Protein AF-0000000072576856 (afdb_homodimer)

Sequence (276 aa):
MAYRNPLPVAVALQPVYDTQGTALVVITRTVTPARGGVALPGGYVDDREDWRQAVVRELKEETGIDAASRDVRLADAMSSPDGHLLLFGLLPERPAEGLPLSAATDETGGWHLLRRSEELAFPLHTRAVRAFFEGRYIMAYRNPLPVAVALQPVYDTQGTALVVITRTVTPARGGVALPGGYVDDREDWRQAVVRELKEETGIDAASRDVRLADAMSSPDGHLLLFGLLPERPAEGLPLSAATDETGGWHLLRRSEELAFPLHTRAVRAFFEGRYI

Radius of gyration: 20.04 Å; Cα contacts (8 Å, |Δi|>4): 646; chains: 2; bounding box: 29×61×52 Å

InterPro domains:
  IPR000086 NUDIX hydrolase domain [PF00293] (8-119)
  IPR000086 NUDIX hydrolase domain [PS51462] (7-137)
  IPR015797 NUDIX hydrolase-like domain superfamily [SSF55811] (3-137)
  IPR020084 NUDIX hydrolase, conserved site [PS00893] (43-64)

Secondary structure (DSSP, 8-state):
-----PEEEEEEE-EEEETTEEEEEEEEE-SSSSTT-EE-SEEEPPTT--HHHHHHHHHHHHH-----GGG-EEEEEEEETTTEEEEEEEPPPEESTTPPPP---SSEEEEEEE-S----SSHHHHHHHHHHHTTTT-/-----PEEEEEEE-EEEETTEEEEEEEEE-SSSSTT-EE-SEEEPPTT--HHHHHHHHHHHHH-----GGG-EEEEEEEETTTEEEEEEEPPPEESTTPPPP---SSEEEEEEE-S----SSHHHHHHHHHHHTTTT-

pLDDT: mean 96.18, std 8.2, range [34.44, 98.94]

Structure (mmCIF, N/CA/C/O backbone):
data_AF-0000000072576856-model_v1
#
loop_
_entity.id
_entity.type
_entity.pdbx_description
1 polymer 'MutT-like protein'
#
loop_
_atom_site.group_PDB
_atom_site.id
_atom_site.type_symbol
_atom_site.label_atom_id
_atom_site.label_alt_id
_atom_site.label_comp_id
_atom_site.label_asym_id
_atom_site.label_entity_id
_atom_site.label_seq_id
_atom_site.pdbx_PDB_ins_code
_atom_site.Cartn_x
_atom_site.Cartn_y
_atom_site.Cartn_z
_atom_site.occupancy
_atom_site.B_iso_or_equiv
_atom_site.auth_seq_id
_atom_site.auth_comp_id
_atom_site.auth_asym_id
_atom_site.auth_atom_id
_atom_site.pdbx_PDB_model_num
ATOM 1 N N . MET A 1 1 ? -9.094 -2.705 25.047 1 34.56 1 MET A N 1
ATOM 2 C CA . MET A 1 1 ? -9.375 -3.529 23.875 1 34.56 1 MET A CA 1
ATOM 3 C C . MET A 1 1 ? -8.188 -3.529 22.922 1 34.56 1 MET A C 1
ATOM 5 O O . MET A 1 1 ? -7.621 -2.477 22.625 1 34.56 1 MET A O 1
ATOM 9 N N . ALA A 1 2 ? -7.668 -4.59 22.891 1 40.62 2 ALA A N 1
ATOM 10 C CA . ALA A 1 2 ? -6.434 -4.734 22.125 1 40.62 2 ALA A CA 1
ATOM 11 C C . ALA A 1 2 ? -6.582 -4.145 20.719 1 40.62 2 ALA A C 1
ATOM 13 O O . ALA A 1 2 ? -7.469 -4.543 19.969 1 40.62 2 ALA A O 1
ATOM 14 N N . TYR A 1 3 ? -6.242 -2.898 20.562 1 60.53 3 TYR A N 1
ATOM 15 C CA . TYR A 1 3 ? -6.242 -2.252 19.266 1 60.53 3 TYR A CA 1
ATOM 16 C C . TYR A 1 3 ? -5.68 -3.186 18.188 1 60.53 3 TYR A C 1
ATOM 18 O O . TYR A 1 3 ? -4.586 -3.73 18.359 1 60.53 3 TYR A O 1
ATOM 26 N N . ARG A 1 4 ? -6.617 -3.744 17.406 1 84.88 4 ARG A N 1
ATOM 27 C CA . ARG A 1 4 ? -6.199 -4.668 16.344 1 84.88 4 ARG A CA 1
ATOM 28 C C . ARG A 1 4 ? -6.027 -3.941 15.023 1 84.88 4 ARG A C 1
ATOM 30 O O . ARG A 1 4 ? -6.777 -3.012 14.711 1 84.88 4 ARG A O 1
ATOM 37 N N . ASN A 1 5 ? -4.996 -4.148 14.406 1 90.81 5 ASN A N 1
ATOM 38 C CA . ASN A 1 5 ? -4.684 -3.625 13.086 1 90.81 5 ASN A CA 1
ATOM 39 C C . ASN A 1 5 ? -4.777 -4.715 12.016 1 90.81 5 ASN A C 1
ATOM 41 O O . ASN A 1 5 ? -4.703 -5.902 12.328 1 90.81 5 ASN A O 1
ATOM 45 N N . PRO A 1 6 ? -5.086 -4.242 10.805 1 93.06 6 PRO A N 1
ATOM 46 C CA . PRO A 1 6 ? -5.094 -5.27 9.758 1 93.06 6 PRO A CA 1
ATOM 47 C C . PRO A 1 6 ? -3.738 -5.945 9.586 1 93.06 6 PRO A C 1
ATOM 49 O O . PRO A 1 6 ? -2.703 -5.359 9.914 1 93.06 6 PRO A O 1
ATOM 52 N N . LEU A 1 7 ? -3.781 -7.133 9.07 1 95.25 7 LEU A N 1
ATOM 53 C CA . LEU A 1 7 ? -2.564 -7.883 8.781 1 95.25 7 LEU A CA 1
ATOM 54 C C . LEU A 1 7 ? -2.08 -7.609 7.363 1 95.25 7 LEU A C 1
ATOM 56 O O . LEU A 1 7 ? -2.812 -7.84 6.398 1 95.25 7 LEU A O 1
ATOM 60 N N . PRO A 1 8 ? -0.881 -7.137 7.176 1 97.88 8 PRO A N 1
ATOM 61 C CA . PRO A 1 8 ? -0.366 -6.875 5.832 1 97.88 8 PRO A CA 1
ATOM 62 C C . PRO A 1 8 ? -0.03 -8.156 5.066 1 97.88 8 PRO A C 1
ATOM 64 O O . PRO A 1 8 ? 0.587 -9.062 5.625 1 97.88 8 PRO A O 1
ATOM 67 N N . VAL A 1 9 ? -0.466 -8.227 3.828 1 98.38 9 VAL A N 1
ATOM 68 C CA . VAL A 1 9 ? -0.199 -9.328 2.902 1 98.38 9 VAL A CA 1
ATOM 69 C C . VAL A 1 9 ? 0.468 -8.789 1.64 1 98.38 9 VAL A C 1
ATOM 71 O O . VAL A 1 9 ? 0.011 -7.797 1.063 1 98.38 9 VAL A O 1
ATOM 74 N N . ALA A 1 10 ? 1.58 -9.344 1.221 1 98.88 10 ALA A N 1
ATOM 75 C CA . ALA A 1 10 ? 2.236 -9.039 -0.048 1 98.88 10 ALA A CA 1
ATOM 76 C C . ALA A 1 10 ? 1.81 -10.023 -1.135 1 98.88 10 ALA A C 1
ATOM 78 O O . ALA A 1 10 ? 1.837 -11.242 -0.928 1 98.88 10 ALA A O 1
ATOM 79 N N . VAL A 1 11 ? 1.407 -9.508 -2.26 1 98.94 11 VAL A N 1
ATOM 80 C CA . VAL A 1 11 ? 0.917 -10.32 -3.371 1 98.94 11 VAL A CA 1
ATOM 81 C C . VAL A 1 11 ? 1.713 -10 -4.637 1 98.94 11 VAL A C 1
ATOM 83 O O . VAL A 1 11 ? 1.91 -8.828 -4.973 1 98.94 11 VAL A O 1
ATOM 86 N N . ALA A 1 12 ? 2.135 -10.961 -5.344 1 98.94 12 ALA A N 1
ATOM 87 C CA . ALA A 1 12 ? 2.994 -10.781 -6.512 1 98.94 12 ALA A CA 1
ATOM 88 C C . ALA A 1 12 ? 2.184 -10.852 -7.805 1 98.94 12 ALA A C 1
ATOM 90 O O . ALA A 1 12 ? 1.431 -11.805 -8.023 1 98.94 12 ALA A O 1
ATOM 91 N N . LEU A 1 13 ? 2.291 -9.867 -8.602 1 98.94 13 LEU A N 1
ATOM 92 C CA . LEU A 1 13 ? 1.938 -9.922 -10.016 1 98.94 13 LEU A CA 1
ATOM 93 C C . LEU A 1 13 ? 3.176 -10.141 -10.875 1 98.94 13 LEU A C 1
ATOM 95 O O . LEU A 1 13 ? 3.961 -9.219 -11.094 1 98.94 13 LEU A O 1
ATOM 99 N N . GLN A 1 14 ? 3.375 -11.344 -11.367 1 98.88 14 GLN A N 1
ATOM 100 C CA . GLN A 1 14 ? 4.5 -11.672 -12.242 1 98.88 14 GLN A CA 1
ATOM 101 C C . GLN A 1 14 ? 4.027 -11.914 -13.672 1 98.88 14 GLN A C 1
ATOM 103 O O . GLN A 1 14 ? 3.584 -13.008 -14.008 1 98.88 14 GLN A O 1
ATOM 108 N N . PRO A 1 15 ? 4.121 -10.914 -14.523 1 98.81 15 PRO A N 1
ATOM 109 C CA . PRO A 1 15 ? 3.799 -11.094 -15.938 1 98.81 15 PRO A CA 1
ATOM 110 C C . PRO A 1 15 ? 4.844 -11.922 -16.688 1 98.81 15 PRO A C 1
ATOM 112 O O . PRO A 1 15 ? 6.043 -11.805 -16.406 1 98.81 15 PRO A O 1
ATOM 115 N N . VAL A 1 16 ? 4.359 -12.695 -17.516 1 98.44 16 VAL A N 1
ATOM 116 C CA . VAL A 1 16 ? 5.191 -13.516 -18.391 1 98.44 16 VAL A CA 1
ATOM 117 C C . VAL A 1 16 ? 4.664 -13.453 -19.828 1 98.44 16 VAL A C 1
ATOM 119 O O . VAL A 1 16 ? 3.459 -13.297 -20.047 1 98.44 16 VAL A O 1
ATOM 122 N N . TYR A 1 17 ? 5.641 -13.492 -20.75 1 97.88 17 TYR A N 1
ATOM 123 C CA . TYR A 1 17 ? 5.18 -13.5 -22.125 1 97.88 17 TYR A CA 1
ATOM 124 C C . TYR A 1 17 ? 5.676 -14.734 -22.875 1 97.88 17 TYR A C 1
ATOM 126 O O . TYR A 1 17 ? 6.738 -15.273 -22.547 1 97.88 17 TYR A O 1
ATOM 134 N N . ASP A 1 18 ? 4.848 -15.227 -23.812 1 97.12 18 ASP A N 1
ATOM 135 C CA . ASP A 1 18 ? 5.191 -16.266 -24.766 1 97.12 18 ASP A CA 1
ATOM 136 C C . ASP A 1 18 ? 4.488 -16.031 -26.109 1 97.12 18 ASP A C 1
ATOM 138 O O . ASP A 1 18 ? 4.066 -14.914 -26.406 1 97.12 18 ASP A O 1
ATOM 142 N N . THR A 1 19 ? 4.441 -17.047 -26.938 1 96.75 19 THR A N 1
ATOM 143 C CA . THR A 1 19 ? 3.906 -16.891 -28.281 1 96.75 19 THR A CA 1
ATOM 144 C C . THR A 1 19 ? 2.408 -16.609 -28.25 1 96.75 19 THR A C 1
ATOM 146 O O . THR A 1 19 ? 1.831 -16.141 -29.234 1 96.75 19 THR A O 1
ATOM 149 N N . GLN A 1 20 ? 1.786 -16.891 -27.203 1 97.06 20 GLN A N 1
ATOM 150 C CA . GLN A 1 20 ? 0.352 -16.656 -27.062 1 97.06 20 GLN A CA 1
ATOM 151 C C . GLN A 1 20 ? 0.07 -15.273 -26.484 1 97.06 20 GLN A C 1
ATOM 153 O O . GLN A 1 20 ? -1.089 -14.867 -26.359 1 97.06 20 GLN A O 1
ATOM 158 N N . GLY A 1 21 ? 1.101 -14.562 -26.078 1 97.19 21 GLY A N 1
ATOM 159 C CA . GLY A 1 21 ? 0.94 -13.227 -25.516 1 97.19 21 GLY A CA 1
ATOM 160 C C . GLY A 1 21 ? 1.308 -13.148 -24.047 1 97.19 21 GLY A C 1
ATOM 161 O O . GLY A 1 21 ? 2.102 -13.953 -23.562 1 97.19 21 GLY A O 1
ATOM 162 N N . THR A 1 22 ? 0.844 -12.133 -23.406 1 97.38 22 THR A N 1
ATOM 163 C CA . THR A 1 22 ? 1.153 -11.891 -22 1 97.38 22 THR A CA 1
ATOM 164 C C . THR A 1 22 ? 0.236 -12.703 -21.094 1 97.38 22 THR A C 1
ATOM 166 O O . THR A 1 22 ? -0.958 -12.844 -21.375 1 97.38 22 THR A O 1
ATOM 169 N N . ALA A 1 23 ? 0.76 -13.234 -20.031 1 98.38 23 ALA A N 1
ATOM 170 C CA . ALA A 1 23 ? 0.045 -13.961 -18.984 1 98.38 23 ALA A CA 1
ATOM 171 C C . ALA A 1 23 ? 0.539 -13.562 -17.609 1 98.38 23 ALA A C 1
ATOM 173 O O . ALA A 1 23 ? 1.519 -12.82 -17.484 1 98.38 23 ALA A O 1
ATOM 174 N N . LEU A 1 24 ? -0.162 -14.016 -16.594 1 98.81 24 LEU A N 1
ATOM 175 C CA . LEU A 1 24 ? 0.221 -13.805 -15.195 1 98.81 24 LEU A CA 1
ATOM 176 C C . LEU A 1 24 ? 0.458 -15.141 -14.492 1 98.81 24 LEU A C 1
ATOM 178 O O . LEU A 1 24 ? -0.309 -16.094 -14.68 1 98.81 24 LEU A O 1
ATOM 182 N N . VAL A 1 25 ? 1.512 -15.203 -13.688 1 98.75 25 VAL A N 1
ATOM 183 C CA . VAL A 1 25 ? 1.763 -16.406 -12.906 1 98.75 25 VAL A CA 1
ATOM 184 C C . VAL A 1 25 ? 0.745 -16.516 -11.773 1 98.75 25 VAL A C 1
ATOM 186 O O . VAL A 1 25 ? 0.562 -15.562 -11.008 1 98.75 25 VAL A O 1
ATOM 189 N N . VAL A 1 26 ? 0.046 -17.625 -11.664 1 98.88 26 VAL A N 1
ATOM 190 C CA . VAL A 1 26 ? -0.873 -17.906 -10.562 1 98.88 26 VAL A CA 1
ATOM 191 C C . VAL A 1 26 ? -0.567 -19.281 -9.977 1 98.88 26 VAL A C 1
ATOM 193 O O . VAL A 1 26 ? 0.216 -20.047 -10.539 1 98.88 26 VAL A O 1
ATOM 196 N N . ILE A 1 27 ? -1.101 -19.5 -8.82 1 98.75 27 ILE A N 1
ATOM 197 C CA . ILE A 1 27 ? -0.91 -20.781 -8.148 1 98.75 27 ILE A CA 1
ATOM 198 C C . ILE A 1 27 ? -2.268 -21.422 -7.859 1 98.75 27 ILE A C 1
ATOM 200 O O . ILE A 1 27 ? -3.303 -20.75 -7.934 1 98.75 27 ILE A O 1
ATOM 204 N N . THR A 1 28 ? -2.264 -22.703 -7.609 1 98.44 28 THR A N 1
ATOM 205 C CA . THR A 1 28 ? -3.402 -23.406 -7.031 1 98.44 28 THR A CA 1
ATOM 206 C C . THR A 1 28 ? -3.16 -23.703 -5.555 1 98.44 28 THR A C 1
ATOM 208 O O . THR A 1 28 ? -2.199 -24.391 -5.203 1 98.44 28 THR A O 1
ATOM 211 N N . ARG A 1 29 ? -4.008 -23.188 -4.711 1 97.81 29 ARG A N 1
ATOM 212 C CA . ARG A 1 29 ? -3.844 -23.359 -3.273 1 97.81 29 ARG A CA 1
ATOM 213 C C . ARG A 1 29 ? -4.141 -24.797 -2.859 1 97.81 29 ARG A C 1
ATOM 215 O O . ARG A 1 29 ? -5.066 -25.422 -3.385 1 97.81 29 ARG A O 1
ATOM 222 N N . THR A 1 30 ? -3.395 -25.219 -1.801 1 97.19 30 THR A N 1
ATOM 223 C CA . THR A 1 30 ? -3.658 -26.547 -1.256 1 97.19 30 THR A CA 1
ATOM 224 C C . THR A 1 30 ? -4.031 -26.469 0.221 1 97.19 30 THR A C 1
ATOM 226 O O . THR A 1 30 ? -4.168 -27.484 0.895 1 97.19 30 THR A O 1
ATOM 229 N N . VAL A 1 31 ? -4.102 -25.25 0.741 1 94.38 31 VAL A N 1
ATOM 230 C CA . VAL A 1 31 ? -4.422 -25.031 2.146 1 94.38 31 VAL A CA 1
ATOM 231 C C . VAL A 1 31 ? -5.633 -24.109 2.258 1 94.38 31 VAL A C 1
ATOM 233 O O . VAL A 1 31 ? -5.996 -23.422 1.291 1 94.38 31 VAL A O 1
ATOM 236 N N . THR A 1 32 ? -6.18 -24.125 3.518 1 93.62 32 THR A N 1
ATOM 237 C CA . THR A 1 32 ? -7.27 -23.203 3.809 1 93.62 32 THR A CA 1
ATOM 238 C C . THR A 1 32 ? -6.727 -21.812 4.137 1 93.62 32 THR A C 1
ATOM 240 O O . THR A 1 32 ? -5.59 -21.688 4.598 1 93.62 32 THR A O 1
ATOM 243 N N . PRO A 1 33 ? -7.57 -20.875 3.846 1 92.81 33 PRO A N 1
ATOM 244 C CA . PRO A 1 33 ? -8.867 -20.891 3.162 1 92.81 33 PRO A CA 1
ATOM 245 C C . PRO A 1 33 ? -8.734 -21.062 1.651 1 92.81 33 PRO A C 1
ATOM 247 O O . PRO A 1 33 ? -7.633 -20.953 1.107 1 92.81 33 PRO A O 1
ATOM 250 N N . ALA A 1 34 ? -9.836 -21.375 0.846 1 94.69 34 ALA A N 1
ATOM 251 C CA . ALA A 1 34 ? -10.008 -21.469 -0.603 1 94.69 34 ALA A CA 1
ATOM 252 C C . ALA A 1 34 ? -9.125 -22.578 -1.185 1 94.69 34 ALA A C 1
ATOM 254 O O . ALA A 1 34 ? -8.492 -22.391 -2.227 1 94.69 34 ALA A O 1
ATOM 255 N N . ARG A 1 35 ? -9.031 -23.703 -0.391 1 96.19 35 ARG A N 1
ATOM 256 C CA . ARG A 1 35 ? -8.281 -24.859 -0.894 1 96.19 35 ARG A CA 1
ATOM 257 C C . ARG A 1 35 ? -8.758 -25.25 -2.287 1 96.19 35 ARG A C 1
ATOM 259 O O . ARG A 1 35 ? -9.969 -25.328 -2.539 1 96.19 35 ARG A O 1
ATOM 266 N N . GLY A 1 36 ? -7.805 -25.531 -3.174 1 97.19 36 GLY A N 1
ATOM 267 C CA . GLY A 1 36 ? -8.117 -25.906 -4.543 1 97.19 36 GLY A CA 1
ATOM 268 C C . GLY A 1 36 ? -8.305 -24.719 -5.465 1 97.19 36 GLY A C 1
ATOM 269 O O . GLY A 1 36 ? -8.352 -24.875 -6.688 1 97.19 36 GLY A O 1
ATOM 270 N N . GLY A 1 37 ? -8.414 -23.531 -4.891 1 98.06 37 GLY A N 1
ATOM 271 C CA . GLY A 1 37 ? -8.656 -22.328 -5.672 1 98.06 37 GLY A CA 1
ATOM 272 C C . GLY A 1 37 ? -7.395 -21.734 -6.277 1 98.06 37 GLY A C 1
ATOM 273 O O . GLY A 1 37 ? -6.293 -21.984 -5.789 1 98.06 37 GLY A O 1
ATOM 274 N N . VAL A 1 38 ? -7.598 -20.969 -7.336 1 98.75 38 VAL A N 1
ATOM 275 C CA . VAL A 1 38 ? -6.512 -20.266 -8 1 98.75 38 VAL A CA 1
ATOM 276 C C . VAL A 1 38 ? -6.297 -18.906 -7.328 1 98.75 38 VAL A C 1
ATOM 278 O O . VAL A 1 38 ? -7.258 -18.203 -7.016 1 98.75 38 VAL A O 1
ATOM 281 N N . ALA A 1 39 ? -5.039 -18.609 -7.086 1 98.75 39 ALA A N 1
ATOM 282 C CA . ALA A 1 39 ? -4.707 -17.328 -6.449 1 98.75 39 ALA A CA 1
ATOM 283 C C . ALA A 1 39 ? -3.393 -16.781 -6.992 1 98.75 39 ALA A C 1
ATOM 285 O O . ALA A 1 39 ? -2.643 -17.484 -7.664 1 98.75 39 ALA A O 1
ATOM 286 N N . LEU A 1 40 ? -3.197 -15.5 -6.805 1 98.88 40 LEU A N 1
ATOM 287 C CA . LEU A 1 40 ? -1.877 -14.914 -6.996 1 98.88 40 LEU A CA 1
ATOM 288 C C . LEU A 1 40 ? -0.923 -15.352 -5.887 1 98.88 40 LEU A C 1
ATOM 290 O O . LEU A 1 40 ? -1.338 -15.531 -4.742 1 98.88 40 LEU A O 1
ATOM 294 N N . PRO A 1 41 ? 0.36 -15.562 -6.234 1 98.75 41 PRO A N 1
ATOM 295 C CA . PRO A 1 41 ? 1.322 -15.844 -5.168 1 98.75 41 PRO A CA 1
ATOM 296 C C . PRO A 1 41 ? 1.383 -14.727 -4.121 1 98.75 41 PRO A C 1
ATOM 298 O O . PRO A 1 41 ? 1.368 -13.547 -4.473 1 98.75 41 PRO A O 1
ATOM 301 N N . GLY A 1 42 ? 1.401 -15.062 -2.914 1 98.38 42 GLY A N 1
ATOM 302 C CA . GLY A 1 42 ? 1.471 -14.055 -1.866 1 98.38 42 GLY A CA 1
ATOM 303 C C . GLY A 1 42 ? 1.447 -14.648 -0.469 1 98.38 42 GLY A C 1
ATOM 304 O O . GLY A 1 42 ? 1.36 -15.867 -0.308 1 98.38 42 GLY A O 1
ATOM 305 N N . GLY A 1 43 ? 1.604 -13.82 0.538 1 97.56 43 GLY A N 1
ATOM 306 C CA . GLY A 1 43 ? 1.607 -14.195 1.942 1 97.56 43 GLY A CA 1
ATOM 307 C C . GLY A 1 43 ? 1.844 -13.023 2.875 1 97.56 43 GLY A C 1
ATOM 308 O O . GLY A 1 43 ? 1.998 -11.883 2.424 1 97.56 43 GLY A O 1
ATOM 309 N N . TYR A 1 44 ? 1.878 -13.32 4.121 1 97.56 44 TYR A N 1
ATOM 310 C CA . TYR A 1 44 ? 2.021 -12.281 5.137 1 97.56 44 TYR A CA 1
ATOM 311 C C . TYR A 1 44 ? 3.395 -11.625 5.062 1 97.56 44 TYR A C 1
ATOM 313 O O . TYR A 1 44 ? 4.391 -12.289 4.777 1 97.56 44 TYR A O 1
ATOM 321 N N . VAL A 1 45 ? 3.402 -10.32 5.301 1 98.19 45 VAL A N 1
ATOM 322 C CA . VAL A 1 45 ? 4.66 -9.609 5.492 1 98.19 45 VAL A CA 1
ATOM 323 C C . VAL A 1 45 ? 5.18 -9.836 6.906 1 98.19 45 VAL A C 1
ATOM 325 O O . VAL A 1 45 ? 4.441 -9.68 7.879 1 98.19 45 VAL A O 1
ATOM 328 N N . ASP A 1 46 ? 6.43 -10.242 7.039 1 96.56 46 ASP A N 1
ATOM 329 C CA . ASP A 1 46 ? 7.016 -10.492 8.352 1 96.56 46 ASP A CA 1
ATOM 330 C C . ASP A 1 46 ? 7.387 -9.188 9.047 1 96.56 46 ASP A C 1
ATOM 332 O O . ASP A 1 46 ? 7.566 -8.156 8.391 1 96.56 46 ASP A O 1
ATOM 336 N N . ASP A 1 47 ? 7.492 -9.25 10.32 1 94.81 47 ASP A N 1
ATOM 337 C CA . ASP A 1 47 ? 7.891 -8.094 11.117 1 94.81 47 ASP A CA 1
ATOM 338 C C . ASP A 1 47 ? 9.203 -7.504 10.609 1 94.81 47 ASP A C 1
ATOM 340 O O . ASP A 1 47 ? 10.164 -8.234 10.367 1 94.81 47 ASP A O 1
ATOM 344 N N . ARG A 1 48 ? 9.273 -6.195 10.32 1 94.44 48 ARG A N 1
ATOM 345 C CA . ARG A 1 48 ? 10.438 -5.41 9.922 1 94.44 48 ARG A CA 1
ATOM 346 C C . ARG A 1 48 ? 10.93 -5.82 8.539 1 94.44 48 ARG A C 1
ATOM 348 O O . ARG A 1 48 ? 12.047 -5.488 8.148 1 94.44 48 ARG A O 1
ATOM 355 N N . GLU A 1 49 ? 10.078 -6.613 7.883 1 97.25 49 GLU A N 1
ATOM 356 C CA . GLU A 1 49 ? 10.367 -6.977 6.5 1 97.25 49 GLU A CA 1
ATOM 357 C C . GLU A 1 49 ? 9.891 -5.895 5.531 1 97.25 49 GLU A C 1
ATOM 359 O O . GLU A 1 49 ? 8.797 -5.352 5.684 1 97.25 49 GLU A O 1
ATOM 364 N N . ASP A 1 50 ? 10.758 -5.535 4.59 1 98.31 50 ASP A N 1
ATOM 365 C CA . ASP A 1 50 ? 10.289 -4.691 3.494 1 98.31 50 ASP A CA 1
ATOM 366 C C . ASP A 1 50 ? 9.234 -5.418 2.662 1 98.31 50 ASP A C 1
ATOM 368 O O . ASP A 1 50 ? 9.422 -6.574 2.283 1 98.31 50 ASP A O 1
ATOM 372 N N . TRP A 1 51 ? 8.117 -4.656 2.383 1 98.69 51 TRP A N 1
ATOM 373 C CA . TRP A 1 51 ? 7 -5.332 1.729 1 98.69 51 TRP A CA 1
ATOM 374 C C . TRP A 1 51 ? 7.414 -5.875 0.366 1 98.69 51 TRP A C 1
ATOM 37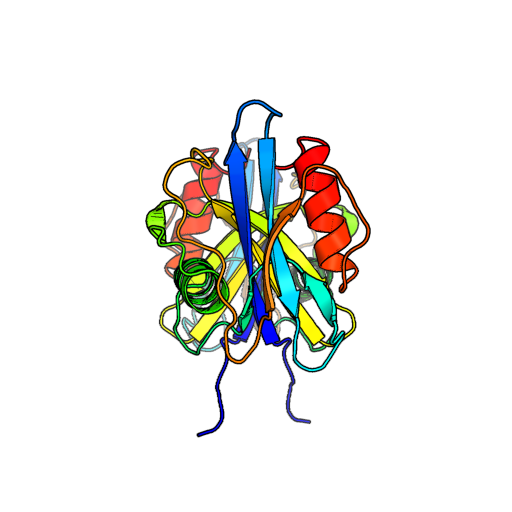6 O O . TRP A 1 51 ? 6.91 -6.91 -0.077 1 98.69 51 TRP A O 1
ATOM 386 N N . ARG A 1 52 ? 8.312 -5.254 -0.311 1 98.88 52 ARG A N 1
ATOM 387 C CA . ARG A 1 52 ? 8.789 -5.734 -1.604 1 98.88 52 ARG A CA 1
ATOM 388 C C . ARG A 1 52 ? 9.578 -7.027 -1.451 1 98.88 52 ARG A C 1
ATOM 390 O O . ARG A 1 52 ? 9.523 -7.902 -2.318 1 98.88 52 ARG A O 1
ATOM 397 N N . GLN A 1 53 ? 10.352 -7.121 -0.384 1 98.81 53 GLN A N 1
ATOM 398 C CA . GLN A 1 53 ? 11.055 -8.367 -0.082 1 98.81 53 GLN A CA 1
ATOM 399 C C . GLN A 1 53 ? 10.07 -9.508 0.166 1 98.81 53 GLN A C 1
ATOM 401 O O . GLN A 1 53 ? 10.312 -10.641 -0.235 1 98.81 53 GLN A O 1
ATOM 406 N N . ALA A 1 54 ? 8.992 -9.211 0.86 1 98.81 54 ALA A N 1
ATOM 407 C CA . ALA A 1 54 ? 7.949 -10.211 1.077 1 98.81 54 ALA A CA 1
ATOM 408 C C . ALA A 1 54 ? 7.371 -10.695 -0.249 1 98.81 54 ALA A C 1
ATOM 410 O O . ALA A 1 54 ? 7.117 -11.891 -0.423 1 98.81 54 ALA A O 1
ATOM 411 N N . VAL A 1 55 ? 7.168 -9.766 -1.215 1 98.94 55 VAL A N 1
ATOM 412 C CA . VAL A 1 55 ? 6.629 -10.117 -2.525 1 98.94 55 VAL A CA 1
ATOM 413 C C . VAL A 1 55 ? 7.52 -11.164 -3.189 1 98.94 55 VAL A C 1
ATOM 415 O O . VAL A 1 55 ? 7.035 -12.219 -3.611 1 98.94 55 VAL A O 1
ATOM 418 N N . VAL A 1 56 ? 8.805 -10.898 -3.191 1 98.94 56 VAL A N 1
ATOM 419 C CA . VAL A 1 56 ? 9.68 -11.789 -3.955 1 98.94 56 VAL A CA 1
ATOM 420 C C . VAL A 1 56 ? 9.922 -13.07 -3.17 1 98.94 56 VAL A C 1
ATOM 422 O O . VAL A 1 56 ? 10.07 -14.148 -3.756 1 98.94 56 VAL A O 1
ATOM 425 N N . ARG A 1 57 ? 9.977 -13.008 -1.842 1 98.75 57 ARG A N 1
ATOM 426 C CA . ARG A 1 57 ? 10.109 -14.203 -1.022 1 98.75 57 ARG A CA 1
ATOM 427 C C . ARG A 1 57 ? 8.938 -15.156 -1.241 1 98.75 57 ARG A C 1
ATOM 429 O O . ARG A 1 57 ? 9.141 -16.344 -1.51 1 98.75 57 ARG A O 1
ATOM 436 N N . GLU A 1 58 ? 7.727 -14.617 -1.134 1 98.56 58 GLU A N 1
ATOM 437 C CA . GLU A 1 58 ? 6.531 -15.438 -1.32 1 98.56 58 GLU A CA 1
ATOM 438 C C . GLU A 1 58 ? 6.465 -16 -2.734 1 98.56 58 GLU A C 1
ATOM 440 O O . GLU A 1 58 ? 6.047 -17.141 -2.932 1 98.56 58 GLU A O 1
ATOM 445 N N . LEU A 1 59 ? 6.797 -15.18 -3.748 1 98.69 59 LEU A N 1
ATOM 446 C CA . LEU A 1 59 ? 6.852 -15.656 -5.129 1 98.69 59 LEU A CA 1
ATOM 447 C C . LEU A 1 59 ? 7.781 -16.859 -5.254 1 98.69 59 LEU A C 1
ATOM 449 O O . LEU A 1 59 ? 7.398 -17.891 -5.82 1 98.69 59 LEU A O 1
ATOM 453 N N . LYS A 1 60 ? 8.938 -16.734 -4.695 1 98.5 60 LYS A N 1
ATOM 454 C CA . LYS A 1 60 ? 9.914 -17.812 -4.754 1 98.5 60 LYS A CA 1
ATOM 455 C C . LYS A 1 60 ? 9.422 -19.047 -4.012 1 98.5 60 LYS A C 1
ATOM 457 O O . LYS A 1 60 ? 9.5 -20.172 -4.527 1 98.5 60 LYS A O 1
ATOM 462 N N . GLU A 1 61 ? 8.969 -18.844 -2.832 1 98.12 61 GLU A N 1
ATOM 463 C CA . GLU A 1 61 ? 8.523 -19.953 -1.998 1 98.12 61 GLU A CA 1
ATOM 464 C C . GLU A 1 61 ? 7.414 -20.75 -2.689 1 98.12 61 GLU A C 1
ATOM 466 O O . GLU A 1 61 ? 7.398 -21.984 -2.627 1 98.12 61 GLU A O 1
ATOM 471 N N . GLU A 1 62 ? 6.504 -20.078 -3.379 1 98.19 62 GLU A N 1
ATOM 472 C CA . GLU A 1 62 ? 5.301 -20.734 -3.891 1 98.19 62 GLU A CA 1
ATOM 473 C C . GLU A 1 62 ? 5.488 -21.188 -5.336 1 98.19 62 GLU A C 1
ATOM 475 O O . GLU A 1 62 ? 4.742 -22.031 -5.832 1 98.19 62 GLU A O 1
ATOM 480 N N . THR A 1 63 ? 6.461 -20.625 -6.121 1 98.06 63 THR A N 1
ATOM 481 C CA . THR A 1 63 ? 6.539 -20.891 -7.551 1 98.06 63 THR A CA 1
ATOM 482 C C . THR A 1 63 ? 7.961 -21.266 -7.953 1 98.06 63 THR A C 1
ATOM 484 O O . THR A 1 63 ? 8.188 -21.781 -9.047 1 98.06 63 THR A O 1
ATOM 487 N N . GLY A 1 64 ? 8.93 -20.984 -7.074 1 97.81 64 GLY A N 1
ATOM 488 C CA . GLY A 1 64 ? 10.328 -21.203 -7.41 1 97.81 64 GLY A CA 1
ATOM 489 C C . GLY A 1 64 ? 10.93 -20.078 -8.234 1 97.81 64 GLY A C 1
ATOM 490 O O . GLY A 1 64 ? 12.117 -20.109 -8.547 1 97.81 64 GLY A O 1
ATOM 491 N N . ILE A 1 65 ? 10.18 -19.047 -8.594 1 98.06 65 ILE A N 1
ATOM 492 C CA . ILE A 1 65 ? 10.633 -17.953 -9.438 1 98.06 65 ILE A CA 1
ATOM 493 C C . ILE A 1 65 ? 11.43 -16.953 -8.609 1 98.06 65 ILE A C 1
ATOM 495 O O . ILE A 1 65 ? 10.922 -16.422 -7.617 1 98.06 65 ILE A O 1
ATOM 499 N N . ASP A 1 66 ? 12.617 -16.734 -9.031 1 98.25 66 ASP A N 1
ATOM 500 C CA . ASP A 1 66 ? 13.469 -15.734 -8.391 1 98.25 66 ASP A CA 1
ATOM 501 C C . ASP A 1 66 ? 13.234 -14.359 -9.008 1 98.25 66 ASP A C 1
ATOM 503 O O . ASP A 1 66 ? 13.039 -14.234 -10.219 1 98.25 66 ASP A O 1
ATOM 507 N N . ALA A 1 67 ? 13.297 -13.352 -8.219 1 98.5 67 ALA A N 1
ATOM 508 C CA . ALA A 1 67 ? 13.195 -11.969 -8.656 1 98.5 67 ALA A CA 1
ATOM 509 C C . ALA A 1 67 ? 13.906 -11.031 -7.684 1 98.5 67 ALA A C 1
ATOM 511 O O . ALA A 1 67 ? 14.18 -11.406 -6.539 1 98.5 67 ALA A O 1
ATOM 512 N N . ALA A 1 68 ? 14.227 -9.891 -8.094 1 98.69 68 ALA A N 1
ATOM 513 C CA . ALA A 1 68 ? 14.859 -8.883 -7.25 1 98.69 68 ALA A CA 1
ATOM 514 C C . ALA A 1 68 ? 13.812 -7.945 -6.648 1 98.69 68 ALA A C 1
ATOM 516 O O . ALA A 1 68 ? 12.984 -7.391 -7.363 1 98.69 68 ALA A O 1
ATOM 517 N N . SER A 1 69 ? 13.898 -7.754 -5.324 1 98.81 69 SER A N 1
ATOM 518 C CA . SER A 1 69 ? 12.93 -6.906 -4.637 1 98.81 69 SER A CA 1
ATOM 519 C C . SER A 1 69 ? 12.984 -5.473 -5.16 1 98.81 69 SER A C 1
ATOM 521 O O . SER A 1 69 ? 11.961 -4.777 -5.18 1 98.81 69 SER A O 1
ATOM 523 N N . ARG A 1 70 ? 14.133 -5.02 -5.633 1 98.5 70 ARG A N 1
ATOM 524 C CA . ARG A 1 70 ? 14.297 -3.658 -6.125 1 98.5 70 ARG A CA 1
ATOM 525 C C . ARG A 1 70 ? 13.477 -3.428 -7.391 1 98.5 70 ARG A C 1
ATOM 527 O O . ARG A 1 70 ? 13.234 -2.283 -7.781 1 98.5 70 ARG A O 1
ATOM 534 N N . ASP A 1 71 ? 13.078 -4.441 -8.102 1 98.69 71 ASP A N 1
ATOM 535 C CA . ASP A 1 71 ? 12.359 -4.32 -9.367 1 98.69 71 ASP A CA 1
ATOM 536 C C . ASP A 1 71 ? 10.852 -4.332 -9.141 1 98.69 71 ASP A C 1
ATOM 538 O O . ASP A 1 71 ? 10.078 -4.156 -10.086 1 98.69 71 ASP A O 1
ATOM 542 N N . VAL A 1 72 ? 10.398 -4.508 -7.91 1 98.88 72 VAL A N 1
ATOM 543 C CA . VAL A 1 72 ? 8.977 -4.566 -7.594 1 98.88 72 VAL A CA 1
ATOM 544 C C . VAL A 1 72 ? 8.391 -3.156 -7.586 1 98.88 72 VAL A C 1
ATOM 546 O O . VAL A 1 72 ? 8.875 -2.283 -6.859 1 98.88 72 VAL A O 1
ATOM 549 N N . ARG A 1 73 ? 7.367 -2.963 -8.383 1 98.62 73 ARG A N 1
ATOM 550 C CA . ARG A 1 73 ? 6.617 -1.71 -8.383 1 98.62 73 ARG A CA 1
ATOM 551 C C . ARG A 1 73 ? 5.285 -1.867 -7.656 1 98.62 73 ARG A C 1
ATOM 553 O O . ARG A 1 73 ? 4.66 -2.926 -7.723 1 98.62 73 ARG A O 1
ATOM 560 N N . LEU A 1 74 ? 4.891 -0.848 -6.996 1 98.81 74 LEU A N 1
ATOM 561 C CA . LEU A 1 74 ? 3.59 -0.837 -6.332 1 98.81 74 LEU A CA 1
ATOM 562 C C . LEU A 1 74 ? 2.461 -0.72 -7.352 1 98.81 74 LEU A C 1
ATOM 564 O O . LEU A 1 74 ? 2.33 0.303 -8.023 1 98.81 74 LEU A O 1
ATOM 568 N N . ALA A 1 75 ? 1.659 -1.728 -7.434 1 98.81 75 ALA A N 1
ATOM 569 C CA . ALA A 1 75 ? 0.544 -1.711 -8.375 1 98.81 75 ALA A CA 1
ATOM 570 C C . ALA A 1 75 ? -0.735 -1.22 -7.707 1 98.81 75 ALA A C 1
ATOM 572 O O . ALA A 1 75 ? -1.515 -0.478 -8.312 1 98.81 75 ALA A O 1
ATOM 573 N N . ASP A 1 76 ? -0.948 -1.695 -6.5 1 98.81 76 ASP A N 1
ATOM 574 C CA . ASP A 1 76 ? -2.207 -1.409 -5.816 1 98.81 76 ASP A CA 1
ATOM 575 C C . ASP A 1 76 ? -2.113 -1.737 -4.328 1 98.81 76 ASP A C 1
ATOM 577 O O . ASP A 1 76 ? -1.212 -2.461 -3.904 1 98.81 76 ASP A O 1
ATOM 581 N N . ALA A 1 77 ? -2.92 -1.221 -3.535 1 98.88 77 ALA A N 1
ATOM 582 C CA . ALA A 1 77 ? -3.156 -1.542 -2.131 1 98.88 77 ALA A CA 1
ATOM 583 C C . ALA A 1 77 ? -4.652 -1.596 -1.825 1 98.88 77 ALA A C 1
ATOM 585 O O . ALA A 1 77 ? -5.383 -0.647 -2.115 1 98.88 77 ALA A O 1
ATOM 586 N N . MET A 1 78 ? -5.082 -2.699 -1.277 1 98.75 78 MET A N 1
ATOM 587 C CA . MET A 1 78 ? -6.512 -2.879 -1.042 1 98.75 78 MET A CA 1
ATOM 588 C C . MET A 1 78 ? -6.766 -3.492 0.332 1 98.75 78 MET A C 1
ATOM 590 O O . MET A 1 78 ? -6.043 -4.395 0.755 1 98.75 78 MET A O 1
ATOM 594 N N . SER A 1 79 ? -7.758 -2.988 1.042 1 98.44 79 SER A N 1
ATOM 595 C CA . SER A 1 79 ? -8.188 -3.553 2.314 1 98.44 79 SER A CA 1
ATOM 596 C C . SER A 1 79 ? -9.266 -4.617 2.109 1 98.44 79 SER A C 1
ATOM 598 O O . SER A 1 79 ? -10.188 -4.43 1.312 1 98.44 79 SER A O 1
ATOM 600 N N . SER A 1 80 ? -9.062 -5.699 2.797 1 96.5 80 SER A N 1
ATOM 601 C CA . SER A 1 80 ? -10.086 -6.738 2.795 1 96.5 80 SER A CA 1
ATOM 602 C C . SER A 1 80 ? -11.008 -6.609 4.004 1 96.5 80 SER A C 1
ATOM 604 O O . SER A 1 80 ? -10.562 -6.285 5.102 1 96.5 80 SER A O 1
ATOM 606 N N . PRO A 1 81 ? -12.281 -6.906 3.812 1 92.81 81 PRO A N 1
ATOM 607 C CA . PRO A 1 81 ? -13.203 -6.844 4.949 1 92.81 81 PRO A CA 1
ATOM 608 C C . PRO A 1 81 ? -12.836 -7.828 6.059 1 92.81 81 PRO A C 1
ATOM 610 O O . PRO A 1 81 ? -13.344 -7.719 7.18 1 92.81 81 PRO A O 1
ATOM 613 N N . ASP A 1 82 ? -11.914 -8.75 5.809 1 92.88 82 ASP A N 1
ATOM 614 C CA . ASP A 1 82 ? -11.547 -9.766 6.785 1 92.88 82 ASP A CA 1
ATOM 615 C C . ASP A 1 82 ? -10.328 -9.336 7.598 1 92.88 82 ASP A C 1
ATOM 617 O O . ASP A 1 82 ? -9.75 -10.133 8.336 1 92.88 82 ASP A O 1
ATOM 621 N N . GLY A 1 83 ? -9.914 -8.18 7.414 1 95.19 83 GLY A N 1
ATOM 622 C CA . GLY A 1 83 ? -8.891 -7.641 8.297 1 95.19 83 GLY A CA 1
ATOM 623 C C . GLY A 1 83 ? -7.492 -7.742 7.711 1 95.19 83 GLY A C 1
ATOM 624 O O . GLY A 1 83 ? -6.512 -7.816 8.453 1 95.19 83 GLY A O 1
ATOM 625 N N . HIS A 1 84 ? -7.402 -7.789 6.43 1 97.06 84 HIS A N 1
ATOM 626 C CA . HIS A 1 84 ? -6.102 -7.809 5.77 1 97.06 84 HIS A CA 1
ATOM 627 C C . HIS A 1 84 ? -5.875 -6.539 4.953 1 97.06 84 HIS A C 1
ATOM 629 O O . HIS A 1 84 ? -6.836 -5.902 4.516 1 97.06 84 HIS A O 1
ATOM 635 N N . LEU A 1 85 ? -4.691 -6.176 4.875 1 98.56 85 LEU A N 1
ATOM 636 C CA . LEU A 1 85 ? -4.211 -5.16 3.945 1 98.56 85 LEU A CA 1
ATOM 637 C C . LEU A 1 85 ? -3.283 -5.773 2.902 1 98.56 85 LEU A C 1
ATOM 639 O O . LEU A 1 85 ? -2.178 -6.211 3.229 1 98.56 85 LEU A O 1
ATOM 643 N N . LEU A 1 86 ? -3.752 -5.785 1.647 1 98.81 86 LEU A N 1
ATOM 644 C CA . LEU A 1 86 ? -2.986 -6.41 0.574 1 98.81 86 LEU A CA 1
ATOM 645 C C . LEU A 1 86 ? -2.188 -5.371 -0.202 1 98.81 86 LEU A C 1
ATOM 647 O O . LEU A 1 86 ? -2.738 -4.363 -0.648 1 98.81 86 LEU A O 1
ATOM 651 N N . LEU A 1 87 ? -0.918 -5.578 -0.324 1 98.94 87 LEU A N 1
ATOM 652 C CA . LEU A 1 87 ? -0.064 -4.844 -1.252 1 98.94 87 LEU A CA 1
ATOM 653 C C . LEU A 1 87 ? 0.241 -5.684 -2.488 1 98.94 87 LEU A C 1
ATOM 655 O O . LEU A 1 87 ? 0.801 -6.777 -2.379 1 98.94 87 LEU A O 1
ATOM 659 N N . PHE A 1 88 ? -0.136 -5.164 -3.656 1 98.94 88 PHE A N 1
ATOM 660 C CA . PHE A 1 88 ? 0.129 -5.84 -4.922 1 98.94 88 PHE A CA 1
ATOM 661 C C . PHE A 1 88 ? 1.394 -5.293 -5.574 1 98.94 88 PHE A C 1
ATOM 663 O O . PHE A 1 88 ? 1.438 -4.129 -5.973 1 98.94 88 PHE A O 1
ATOM 670 N N . GLY A 1 89 ? 2.416 -6.141 -5.625 1 98.94 89 GLY A N 1
ATOM 671 C CA . GLY A 1 89 ? 3.672 -5.801 -6.273 1 98.94 89 GLY A CA 1
ATOM 672 C C . GLY A 1 89 ? 3.771 -6.328 -7.695 1 98.94 89 GLY A C 1
ATOM 673 O O . GLY A 1 89 ? 3.605 -7.527 -7.93 1 98.94 89 GLY A O 1
ATOM 674 N N . LEU A 1 90 ? 4.012 -5.457 -8.609 1 98.94 90 LEU A N 1
ATOM 675 C CA . LEU A 1 90 ? 4.156 -5.793 -10.023 1 98.94 90 LEU A CA 1
ATOM 676 C C . LEU A 1 90 ? 5.625 -5.965 -10.391 1 98.94 90 LEU A C 1
ATOM 678 O O . LEU A 1 90 ? 6.43 -5.051 -10.195 1 98.94 90 LEU A O 1
ATOM 682 N N . LEU A 1 91 ? 5.957 -7.105 -10.844 1 98.88 91 LEU A N 1
ATOM 683 C CA . LEU A 1 91 ? 7.316 -7.402 -11.281 1 98.88 91 LEU A CA 1
ATOM 684 C C . LEU A 1 91 ? 7.461 -7.188 -12.781 1 98.88 91 LEU A C 1
ATOM 686 O O . LEU A 1 91 ? 6.465 -7.16 -13.508 1 98.88 91 LEU A O 1
ATOM 690 N N . PRO A 1 92 ? 8.672 -7.02 -13.25 1 98.31 92 PRO A N 1
ATOM 691 C CA . PRO A 1 92 ? 8.875 -6.895 -14.695 1 98.31 92 PRO A CA 1
ATOM 692 C C . PRO A 1 92 ? 8.453 -8.141 -15.461 1 98.31 92 PRO A C 1
ATOM 694 O O . PRO A 1 92 ? 8.648 -9.266 -14.984 1 98.31 92 PRO A O 1
ATOM 697 N N . GLU A 1 93 ? 7.875 -7.871 -16.625 1 98.31 93 GLU A N 1
ATOM 698 C CA . GLU A 1 93 ? 7.535 -8.992 -17.5 1 98.31 93 GLU A CA 1
ATOM 699 C C . GLU A 1 93 ? 8.789 -9.75 -17.922 1 98.31 93 GLU A C 1
ATOM 701 O O . GLU A 1 93 ? 9.812 -9.148 -18.234 1 98.31 93 GLU A O 1
ATOM 706 N N . ARG A 1 94 ? 8.688 -11.047 -17.969 1 98.06 94 ARG A N 1
ATOM 707 C CA . ARG A 1 94 ? 9.805 -11.875 -18.406 1 98.06 94 ARG A CA 1
ATOM 708 C C . ARG A 1 94 ? 9.336 -13.016 -19.297 1 98.06 94 ARG A C 1
ATOM 710 O O . ARG A 1 94 ? 8.148 -13.344 -19.312 1 98.06 94 ARG A O 1
ATOM 717 N N . PRO A 1 95 ? 10.273 -13.633 -20.109 1 98.06 95 PRO A N 1
ATOM 718 C CA . PRO A 1 95 ? 9.859 -14.734 -20.984 1 98.06 95 PRO A CA 1
ATOM 719 C C . PRO A 1 95 ? 9.461 -15.984 -20.203 1 98.06 95 PRO A C 1
ATOM 721 O O . PRO A 1 95 ? 10.07 -16.297 -19.172 1 98.06 95 PRO A O 1
ATOM 724 N N . ALA A 1 96 ? 8.469 -16.594 -20.703 1 97 96 ALA A N 1
ATOM 725 C CA . ALA A 1 96 ? 8.047 -17.859 -20.094 1 97 96 ALA A CA 1
ATOM 726 C C . ALA A 1 96 ? 9.172 -18.891 -20.141 1 97 96 ALA A C 1
ATOM 728 O O . ALA A 1 96 ? 9.289 -19.719 -19.234 1 97 96 ALA A O 1
ATOM 729 N N . GLU A 1 97 ? 9.922 -18.5 -21.234 1 92.62 97 GLU A N 1
ATOM 730 C CA . GLU A 1 97 ? 11.102 -19.359 -21.344 1 92.62 97 GLU A CA 1
ATOM 731 C C . GLU A 1 97 ? 12.086 -19.094 -20.219 1 92.62 97 GLU A C 1
ATOM 733 O O . GLU A 1 97 ? 12.367 -17.938 -19.891 1 92.62 97 GLU A O 1
ATOM 738 N N . GLY A 1 98 ? 12.359 -19.969 -19.297 1 93.5 98 GLY A N 1
ATOM 739 C CA . GLY A 1 98 ? 13.312 -19.781 -18.219 1 93.5 98 GLY A CA 1
ATOM 740 C C . GLY A 1 98 ? 12.695 -19.922 -16.828 1 93.5 98 GLY A C 1
ATOM 741 O O . GLY A 1 98 ? 13.414 -19.938 -15.828 1 93.5 98 GLY A O 1
ATOM 742 N N . LEU A 1 99 ? 11.398 -19.859 -16.891 1 97.06 99 LEU A N 1
ATOM 743 C CA . LEU A 1 99 ? 10.758 -20.094 -15.602 1 97.06 99 LEU A CA 1
ATOM 744 C C . LEU A 1 99 ? 11.07 -21.5 -15.086 1 97.06 99 LEU A C 1
ATOM 746 O O . LEU A 1 99 ? 11.258 -22.422 -15.867 1 97.06 99 LEU A O 1
ATOM 750 N N . PRO A 1 100 ? 11.18 -21.594 -13.789 1 97.44 100 PRO A N 1
ATOM 751 C CA . PRO A 1 100 ? 11.312 -22.953 -13.258 1 97.44 100 PRO A CA 1
ATOM 752 C C . PRO A 1 100 ? 10.109 -23.828 -13.578 1 97.44 100 PRO A C 1
ATOM 754 O O . PRO A 1 100 ? 9.023 -23.312 -13.867 1 97.44 100 PRO A O 1
ATOM 757 N N . LEU A 1 101 ? 10.312 -25.141 -13.531 1 96.38 101 LEU A N 1
ATOM 758 C CA . LEU A 1 101 ? 9.188 -26.047 -13.688 1 96.38 101 LEU A CA 1
ATOM 759 C C . LEU A 1 101 ? 8.211 -25.906 -12.523 1 96.38 101 LEU A C 1
ATOM 761 O O . LEU A 1 101 ? 8.633 -25.734 -11.375 1 96.38 101 LEU A O 1
ATOM 765 N N . SER A 1 102 ? 6.98 -25.938 -12.914 1 96.94 102 SER A N 1
ATOM 766 C CA . SER A 1 102 ? 5.965 -25.953 -11.867 1 96.94 102 SER A CA 1
ATOM 767 C C . SER A 1 102 ? 6.102 -27.188 -10.984 1 96.94 102 SER A C 1
ATOM 769 O O . SER A 1 102 ? 6.281 -28.297 -11.492 1 96.94 102 SER A O 1
ATOM 771 N N . ALA A 1 103 ? 6.109 -26.969 -9.688 1 96.06 103 ALA A N 1
ATOM 772 C CA . ALA A 1 103 ? 6.188 -28.047 -8.711 1 96.06 103 ALA A CA 1
ATOM 773 C C . ALA A 1 103 ? 5.316 -27.766 -7.492 1 96.06 103 ALA A C 1
ATOM 775 O O . ALA A 1 103 ? 5.18 -26.609 -7.082 1 96.06 103 ALA A O 1
ATOM 776 N N . ALA A 1 104 ? 4.785 -28.812 -7.004 1 95.19 104 ALA A N 1
ATOM 777 C CA . ALA A 1 104 ? 3.988 -28.656 -5.785 1 95.19 104 ALA A CA 1
ATOM 778 C C . ALA A 1 104 ? 4.863 -28.266 -4.602 1 95.19 104 ALA A C 1
ATOM 780 O O . ALA A 1 104 ? 6.035 -28.641 -4.535 1 95.19 104 ALA A O 1
ATOM 781 N N . THR A 1 105 ? 4.266 -27.438 -3.748 1 92.5 105 THR A N 1
ATOM 782 C CA . THR A 1 105 ? 4.867 -27.109 -2.459 1 92.5 105 THR A CA 1
ATOM 783 C C . THR A 1 105 ? 3.926 -27.484 -1.316 1 92.5 105 THR A C 1
ATOM 785 O O . THR A 1 105 ? 2.916 -28.156 -1.532 1 92.5 105 THR A O 1
ATOM 788 N N . ASP A 1 106 ? 4.289 -27.141 -0.133 1 88.81 106 ASP A N 1
ATOM 789 C CA . ASP A 1 106 ? 3.449 -27.422 1.027 1 88.81 106 ASP A CA 1
ATOM 790 C C . ASP A 1 106 ? 2.139 -26.641 0.958 1 88.81 106 ASP A C 1
ATOM 792 O O . ASP A 1 106 ? 1.126 -27.062 1.516 1 88.81 106 ASP A O 1
ATOM 796 N N . GLU A 1 107 ? 2.164 -25.578 0.17 1 92.81 107 GLU A N 1
ATOM 797 C CA . GLU A 1 107 ? 1.001 -24.688 0.227 1 92.81 107 GLU A CA 1
ATOM 798 C C . GLU A 1 107 ? 0.364 -24.531 -1.15 1 92.81 107 GLU A C 1
ATOM 800 O O . GLU A 1 107 ? -0.705 -23.938 -1.278 1 92.81 107 GLU A O 1
ATOM 805 N N . THR A 1 108 ? 1.014 -25.031 -2.135 1 96.25 108 THR A N 1
ATOM 806 C CA . THR A 1 108 ? 0.478 -24.859 -3.48 1 96.25 108 THR A CA 1
ATOM 807 C C . THR A 1 108 ? 0.619 -26.141 -4.289 1 96.25 108 THR A C 1
ATOM 809 O O . THR A 1 108 ? 1.55 -26.922 -4.066 1 96.25 108 THR A O 1
ATOM 812 N N . GLY A 1 109 ? -0.255 -26.344 -5.242 1 97.06 109 GLY A N 1
ATOM 813 C CA . GLY A 1 109 ? -0.188 -27.453 -6.176 1 97.06 109 GLY A CA 1
ATOM 814 C C . GLY A 1 109 ? 0.703 -27.188 -7.371 1 97.06 109 GLY A C 1
ATOM 815 O O . GLY A 1 109 ? 0.782 -28 -8.297 1 97.06 109 GLY A O 1
ATOM 816 N N . GLY A 1 110 ? 1.29 -26.047 -7.301 1 97.5 110 GLY A N 1
ATOM 817 C CA . GLY A 1 110 ? 2.094 -25.578 -8.422 1 97.5 110 GLY A CA 1
ATOM 818 C C . GLY A 1 110 ? 1.59 -24.266 -9.008 1 97.5 110 GLY A C 1
ATOM 819 O O . GLY A 1 110 ? 0.629 -23.688 -8.5 1 97.5 110 GLY A O 1
ATOM 820 N N . TRP A 1 111 ? 2.369 -23.812 -10.047 1 98.19 111 TRP A N 1
ATOM 821 C CA . TRP A 1 111 ? 1.974 -22.578 -10.695 1 98.19 111 TRP A CA 1
ATOM 822 C C . TRP A 1 111 ? 1.604 -22.812 -12.148 1 98.19 111 TRP A C 1
ATOM 824 O O . TRP A 1 111 ? 1.982 -23.828 -12.734 1 98.19 111 TRP A O 1
ATOM 834 N N . HIS A 1 112 ? 0.783 -21.953 -12.68 1 98.12 112 HIS A N 1
ATOM 835 C CA . HIS A 1 112 ? 0.438 -21.922 -14.094 1 98.12 112 HIS A CA 1
ATOM 836 C C . HIS A 1 112 ? 0.196 -20.484 -14.578 1 98.12 112 HIS A C 1
ATOM 838 O O . HIS A 1 112 ? 0.357 -19.531 -13.812 1 98.12 112 HIS A O 1
ATOM 844 N N . LEU A 1 113 ? -0.062 -20.359 -15.867 1 98.44 113 LEU A N 1
ATOM 845 C CA . LEU A 1 113 ? -0.195 -19.031 -16.469 1 98.44 113 LEU A CA 1
ATOM 846 C C . LEU A 1 113 ? -1.663 -18.672 -16.688 1 98.44 113 LEU A C 1
ATOM 848 O O . LEU A 1 113 ? -2.414 -19.453 -17.297 1 98.44 113 LEU A O 1
ATOM 852 N N . LEU A 1 114 ? -2.068 -17.594 -16.109 1 98.69 114 LEU A N 1
ATOM 853 C CA . LEU A 1 114 ? -3.383 -17 -16.344 1 98.69 114 LEU A CA 1
ATOM 854 C C . LEU A 1 114 ? -3.352 -16.047 -17.516 1 98.69 114 LEU A C 1
ATOM 856 O O . LEU A 1 114 ? -2.637 -15.039 -17.484 1 98.69 114 LEU A O 1
ATOM 860 N N . ARG A 1 115 ? -4.188 -16.266 -18.531 1 98.25 115 ARG A N 1
ATOM 861 C CA . ARG A 1 115 ? -4.004 -15.539 -19.781 1 98.25 115 ARG A CA 1
ATOM 862 C C . ARG A 1 115 ? -5.086 -14.484 -19.969 1 98.25 115 ARG A C 1
ATOM 864 O O . ARG A 1 115 ? -5.035 -13.695 -20.922 1 98.25 115 ARG A O 1
ATOM 871 N N . ARG A 1 116 ? -6.074 -14.508 -19.141 1 98.06 116 ARG A N 1
ATOM 872 C CA . ARG A 1 116 ? -7.148 -13.523 -19.141 1 98.06 116 ARG A CA 1
ATOM 873 C C . ARG A 1 116 ? -7.711 -13.305 -17.75 1 98.06 116 ARG A C 1
ATOM 875 O O . ARG A 1 116 ? -7.41 -14.07 -16.828 1 98.06 116 ARG A O 1
ATOM 882 N N . SER A 1 117 ? -8.477 -12.242 -17.688 1 98.06 117 SER A N 1
ATOM 883 C CA . SER A 1 117 ? -9.148 -11.977 -16.422 1 98.06 117 SER A CA 1
ATOM 884 C C . SER A 1 117 ? -10.125 -13.094 -16.062 1 98.06 117 SER A C 1
ATOM 886 O O . SER A 1 117 ? -10.93 -13.5 -16.906 1 98.06 117 SER A O 1
ATOM 888 N N . GLU A 1 118 ? -10.016 -13.617 -14.898 1 97.94 118 GLU A N 1
ATOM 889 C CA . GLU A 1 118 ? -10.898 -14.641 -14.359 1 97.94 118 GLU A CA 1
ATOM 890 C C . GLU A 1 118 ? -11.156 -14.422 -12.867 1 97.94 118 GLU A C 1
ATOM 892 O O . GLU A 1 118 ? -10.422 -13.68 -12.211 1 97.94 118 GLU A O 1
ATOM 897 N N . GLU A 1 119 ? -12.25 -14.984 -12.43 1 98.38 119 GLU A N 1
ATOM 898 C CA . GLU A 1 119 ? -12.484 -14.977 -10.992 1 98.38 119 GLU A CA 1
ATOM 899 C C . GLU A 1 119 ? -11.477 -15.867 -10.266 1 98.38 119 GLU A C 1
ATOM 901 O O . GLU A 1 119 ? -11.266 -17.016 -10.656 1 98.38 119 GLU A O 1
ATOM 906 N N . LEU A 1 120 ? -10.844 -15.375 -9.281 1 98.75 120 LEU A N 1
ATOM 907 C CA . LEU A 1 120 ? -9.883 -16.109 -8.484 1 98.75 120 LEU A CA 1
ATOM 908 C C . LEU A 1 120 ? -10.453 -16.438 -7.105 1 98.75 120 LEU A C 1
ATOM 910 O O . LEU A 1 120 ? -11.594 -16.094 -6.805 1 98.75 120 LEU A O 1
ATOM 914 N N . ALA A 1 121 ? -9.656 -17.156 -6.301 1 98 121 ALA A N 1
ATOM 915 C CA . ALA A 1 121 ? -10.078 -17.656 -4.996 1 98 121 ALA A CA 1
ATOM 916 C C . ALA A 1 121 ? -10.461 -16.516 -4.062 1 98 121 ALA A C 1
ATOM 918 O O . ALA A 1 121 ? -11.297 -16.688 -3.174 1 98 121 ALA A O 1
ATOM 919 N N . PHE A 1 122 ? -9.875 -15.375 -4.219 1 98.12 122 PHE A N 1
ATOM 920 C CA . PHE A 1 122 ? -10.117 -14.203 -3.377 1 98.12 122 PHE A CA 1
ATOM 921 C C . PHE A 1 122 ? -10.594 -13.023 -4.215 1 98.12 122 PHE A C 1
ATOM 923 O O . PHE A 1 122 ? -9.984 -12.695 -5.23 1 98.12 122 PHE A O 1
ATOM 930 N N . PRO A 1 123 ? -11.609 -12.359 -3.771 1 98.25 123 PRO A N 1
ATOM 931 C CA . PRO A 1 123 ? -12.172 -11.258 -4.555 1 98.25 123 PRO A CA 1
ATOM 932 C C . PRO A 1 123 ? -11.141 -10.18 -4.887 1 98.25 123 PRO A C 1
ATOM 934 O O . PRO A 1 123 ? -11.148 -9.633 -5.988 1 98.25 123 PRO A O 1
ATOM 937 N N . LEU A 1 124 ? -10.273 -9.859 -3.992 1 98.62 124 LEU A N 1
ATOM 938 C CA . LEU A 1 124 ? -9.305 -8.797 -4.242 1 98.62 124 LEU A CA 1
ATOM 939 C C . LEU A 1 124 ? -8.25 -9.242 -5.242 1 98.62 124 LEU A C 1
ATOM 941 O O . LEU A 1 124 ? -7.691 -8.422 -5.977 1 98.62 124 LEU A O 1
ATOM 945 N N . HIS A 1 125 ? -7.898 -10.547 -5.266 1 98.88 125 HIS A N 1
ATOM 946 C CA . HIS A 1 125 ? -7.055 -11.062 -6.34 1 98.88 125 HIS A CA 1
ATOM 947 C C . HIS A 1 125 ? -7.727 -10.891 -7.699 1 98.88 125 HIS A C 1
ATOM 949 O O . HIS A 1 125 ? -7.074 -10.5 -8.672 1 98.88 125 HIS A O 1
ATOM 955 N N . THR A 1 126 ? -9.023 -11.227 -7.715 1 98.88 126 THR A N 1
ATOM 956 C CA . THR A 1 126 ? -9.805 -11.062 -8.938 1 98.88 126 THR A CA 1
ATOM 957 C C . THR A 1 126 ? -9.734 -9.625 -9.438 1 98.88 126 THR A C 1
ATOM 959 O O . THR A 1 126 ? -9.523 -9.383 -10.625 1 98.88 126 THR A O 1
ATOM 962 N N . ARG A 1 127 ? -9.898 -8.695 -8.539 1 98.75 127 ARG A N 1
ATOM 963 C CA . ARG A 1 127 ? -9.859 -7.281 -8.898 1 98.75 127 ARG A CA 1
ATOM 964 C C . ARG A 1 127 ? -8.5 -6.895 -9.461 1 98.75 127 ARG A C 1
ATOM 966 O O . ARG A 1 127 ? -8.414 -6.156 -10.445 1 98.75 127 ARG A O 1
ATOM 973 N N . ALA A 1 128 ? -7.449 -7.352 -8.852 1 98.88 128 ALA A N 1
ATOM 974 C CA . ALA A 1 128 ? -6.098 -7.023 -9.297 1 98.88 128 ALA A CA 1
ATOM 975 C C . ALA A 1 128 ? -5.82 -7.605 -10.68 1 98.88 128 ALA A C 1
ATOM 977 O O . ALA A 1 128 ? -5.238 -6.934 -11.531 1 98.88 128 ALA A O 1
ATOM 978 N N . VAL A 1 129 ? -6.227 -8.828 -10.867 1 98.81 129 VAL A N 1
ATOM 979 C CA . VAL A 1 129 ? -6.012 -9.492 -12.156 1 98.81 129 VAL A CA 1
ATOM 980 C C . VAL A 1 129 ? -6.785 -8.758 -13.25 1 98.81 129 VAL A C 1
ATOM 982 O O . VAL A 1 129 ? -6.258 -8.523 -14.344 1 98.81 129 VAL A O 1
ATOM 985 N N . ARG A 1 130 ? -8.016 -8.383 -12.953 1 98.81 130 ARG A N 1
ATOM 986 C CA . ARG A 1 130 ? -8.812 -7.617 -13.906 1 98.81 130 ARG A CA 1
ATOM 987 C C . ARG A 1 130 ? -8.125 -6.301 -14.258 1 98.81 130 ARG A C 1
ATOM 989 O O . ARG A 1 130 ? -8.023 -5.941 -15.43 1 98.81 130 ARG A O 1
ATOM 996 N N . ALA A 1 131 ? -7.73 -5.59 -13.25 1 98.81 131 ALA A N 1
ATOM 997 C CA . ALA A 1 131 ? -7.043 -4.32 -13.469 1 98.81 131 ALA A CA 1
ATOM 998 C C . ALA A 1 131 ? -5.805 -4.512 -14.344 1 98.81 131 ALA A C 1
ATOM 1000 O O . ALA A 1 131 ? -5.543 -3.713 -15.25 1 98.81 131 ALA A O 1
ATOM 1001 N N . PHE A 1 132 ? -5.043 -5.547 -14.102 1 98.75 132 PHE A N 1
ATOM 1002 C CA . PHE A 1 132 ? -3.842 -5.84 -14.875 1 98.75 132 PHE A CA 1
ATOM 1003 C C . PHE A 1 132 ? -4.18 -6.031 -16.344 1 98.75 132 PHE A C 1
ATOM 1005 O O . PHE A 1 132 ? -3.602 -5.375 -17.219 1 98.75 132 PHE A O 1
ATOM 1012 N N . PHE A 1 133 ? -5.117 -6.887 -16.594 1 98.5 133 PHE A N 1
ATOM 1013 C CA . PHE A 1 133 ? -5.414 -7.246 -17.984 1 98.5 133 PHE A CA 1
ATOM 1014 C C . PHE A 1 133 ? -6.121 -6.102 -18.703 1 98.5 133 PHE A C 1
ATOM 1016 O O . PHE A 1 133 ? -6.141 -6.055 -19.922 1 98.5 133 PHE A O 1
ATOM 1023 N N . GLU A 1 134 ? -6.699 -5.195 -17.969 1 98.25 134 GLU A N 1
ATOM 1024 C CA . GLU A 1 134 ? -7.309 -4.008 -18.562 1 98.25 134 GLU A CA 1
ATOM 1025 C C . GLU A 1 134 ? -6.277 -2.904 -18.766 1 98.25 134 GLU A C 1
ATOM 1027 O O . GLU A 1 134 ? -6.609 -1.823 -19.266 1 98.25 134 GLU A O 1
ATOM 1032 N N . GLY A 1 135 ? -5.016 -3.086 -18.359 1 97.69 135 GLY A N 1
ATOM 1033 C CA . GLY A 1 135 ? -3.945 -2.127 -18.594 1 97.69 135 GLY A CA 1
ATOM 1034 C C . GLY A 1 135 ? -3.924 -1.003 -17.578 1 97.69 135 GLY A C 1
ATOM 1035 O O . GLY A 1 135 ? -3.4 0.079 -17.844 1 97.69 135 GLY A O 1
ATOM 1036 N N . ARG A 1 136 ? -4.453 -1.217 -16.359 1 97.12 136 ARG A N 1
ATOM 1037 C CA . ARG A 1 136 ? -4.566 -0.139 -15.383 1 97.12 136 ARG A CA 1
ATOM 1038 C C . ARG A 1 136 ? -3.289 -0.003 -14.562 1 97.12 136 ARG A C 1
ATOM 1040 O O . ARG A 1 136 ? -3.135 0.951 -13.797 1 97.12 136 ARG A O 1
ATOM 1047 N N . TYR A 1 137 ? -2.42 -0.985 -14.555 1 96.56 137 TYR A N 1
ATOM 1048 C CA . TYR A 1 137 ? -1.168 -0.915 -13.805 1 96.56 137 TYR A CA 1
ATOM 1049 C C . TYR A 1 137 ? -0.01 -0.525 -14.719 1 96.56 137 TYR A C 1
ATOM 1051 O O . TYR A 1 137 ? 1.152 -0.578 -14.312 1 96.56 137 TYR A O 1
ATOM 1059 N N . ILE A 1 138 ? -0.262 -0.051 -16.016 1 80.19 138 ILE A N 1
ATOM 1060 C CA . ILE A 1 138 ? 0.765 0.338 -16.969 1 80.19 138 ILE A CA 1
ATOM 1061 C C . ILE A 1 138 ? 0.905 1.858 -16.984 1 80.19 138 ILE A C 1
ATOM 1063 O O . ILE A 1 138 ? -0.072 2.58 -16.781 1 80.19 138 ILE A O 1
ATOM 1067 N N . MET B 1 1 ? 6.473 -18.547 18.516 1 34.44 1 MET B N 1
ATOM 1068 C CA . MET B 1 1 ? 6.84 -17.125 18.453 1 34.44 1 MET B CA 1
ATOM 1069 C C . MET B 1 1 ? 5.77 -16.328 17.719 1 34.44 1 MET B C 1
ATOM 1071 O O . MET B 1 1 ? 5.293 -16.734 16.656 1 34.44 1 MET B O 1
ATOM 1075 N N . ALA B 1 2 ? 5.199 -15.617 18.453 1 40.59 2 ALA B N 1
ATOM 1076 C CA . ALA B 1 2 ? 4.051 -14.875 17.953 1 40.59 2 ALA B CA 1
ATOM 1077 C C . ALA B 1 2 ? 4.395 -14.156 16.656 1 40.59 2 ALA B C 1
ATOM 1079 O O . ALA B 1 2 ? 5.336 -13.359 16.594 1 40.59 2 ALA B O 1
ATOM 1080 N N . TYR B 1 3 ? 4.145 -14.797 15.539 1 60.09 3 TYR B N 1
ATOM 1081 C CA . TYR B 1 3 ? 4.324 -14.18 14.234 1 60.09 3 TYR B CA 1
ATOM 1082 C C . TYR B 1 3 ? 3.852 -12.727 14.25 1 60.09 3 TYR B C 1
ATOM 1084 O O . TYR B 1 3 ? 2.719 -12.445 14.641 1 60.09 3 TYR B O 1
ATOM 1092 N N . ARG B 1 4 ? 4.836 -11.805 14.312 1 85 4 ARG B N 1
ATOM 1093 C CA . ARG B 1 4 ? 4.504 -10.383 14.344 1 85 4 ARG B CA 1
ATOM 1094 C C . ARG B 1 4 ? 4.527 -9.781 12.945 1 85 4 ARG B C 1
ATOM 1096 O O . ARG B 1 4 ? 5.355 -10.164 12.117 1 85 4 ARG B O 1
ATOM 1103 N N . ASN B 1 5 ? 3.564 -9.109 12.609 1 91.19 5 ASN B N 1
ATOM 1104 C CA . ASN B 1 5 ? 3.441 -8.383 11.359 1 91.19 5 ASN B CA 1
ATOM 1105 C C . ASN B 1 5 ? 3.604 -6.879 11.562 1 91.19 5 ASN B C 1
ATOM 1107 O O . ASN B 1 5 ? 3.424 -6.379 12.68 1 91.19 5 ASN B O 1
ATOM 1111 N N . PRO B 1 6 ? 4.074 -6.242 10.484 1 93.38 6 PRO B N 1
ATOM 1112 C CA . PRO B 1 6 ? 4.152 -4.785 10.648 1 93.38 6 PRO B CA 1
ATOM 1113 C C . PRO B 1 6 ? 2.789 -4.152 10.914 1 93.38 6 PRO B C 1
ATOM 1115 O O . PRO B 1 6 ? 1.756 -4.715 10.539 1 93.38 6 PRO B O 1
ATOM 1118 N N . LEU B 1 7 ? 2.822 -3.016 11.539 1 95.38 7 LEU B N 1
ATOM 1119 C CA . LEU B 1 7 ? 1.606 -2.256 11.805 1 95.38 7 LEU B CA 1
ATOM 1120 C C . LEU B 1 7 ? 1.305 -1.291 10.664 1 95.38 7 LEU B C 1
ATOM 1122 O O . LEU B 1 7 ? 2.131 -0.437 10.328 1 95.38 7 LEU B O 1
ATOM 1126 N N . PRO B 1 8 ? 0.157 -1.371 10.047 1 97.88 8 PRO B N 1
ATOM 1127 C CA . PRO B 1 8 ? -0.185 -0.457 8.953 1 97.88 8 PRO B CA 1
ATOM 1128 C C . PRO B 1 8 ? -0.498 0.956 9.445 1 97.88 8 PRO B C 1
ATOM 1130 O O . PRO B 1 8 ? -1.228 1.126 10.422 1 97.88 8 PRO B O 1
ATOM 1133 N N . VAL B 1 9 ? 0.08 1.948 8.781 1 98.38 9 VAL B N 1
ATOM 1134 C CA . VAL B 1 9 ? -0.137 3.369 9.039 1 98.38 9 VAL B CA 1
ATOM 1135 C C . VAL B 1 9 ? -0.622 4.055 7.766 1 98.38 9 VAL B C 1
ATOM 1137 O O . VAL B 1 9 ? -0.049 3.861 6.691 1 98.38 9 VAL B O 1
ATOM 1140 N N . ALA B 1 10 ? -1.712 4.785 7.812 1 98.81 10 ALA B N 1
ATOM 1141 C CA . ALA B 1 10 ? -2.203 5.625 6.723 1 98.81 10 ALA B CA 1
ATOM 1142 C C . ALA B 1 10 ? -1.708 7.059 6.867 1 98.81 10 ALA B C 1
ATOM 1144 O O . ALA B 1 10 ? -1.826 7.656 7.941 1 98.81 10 ALA B O 1
ATOM 1145 N N . VAL B 1 11 ? -1.146 7.598 5.82 1 98.94 11 VAL B N 1
ATOM 1146 C CA . VAL B 1 11 ? -0.575 8.938 5.824 1 98.94 11 VAL B CA 1
ATOM 1147 C C . VAL B 1 11 ? -1.198 9.773 4.703 1 98.94 11 VAL B C 1
ATOM 1149 O O . VAL B 1 11 ? -1.292 9.312 3.562 1 98.94 11 VAL B O 1
ATOM 1152 N N . ALA B 1 12 ? -1.592 10.945 4.957 1 98.94 12 ALA B N 1
ATOM 1153 C CA . ALA B 1 12 ? -2.295 11.797 3.998 1 98.94 12 ALA B CA 1
ATOM 1154 C C . ALA B 1 12 ? -1.345 12.805 3.354 1 98.94 12 ALA B C 1
ATOM 1156 O O . ALA B 1 12 ? -0.619 13.516 4.051 1 98.94 12 ALA B O 1
ATOM 1157 N N . LEU B 1 13 ? -1.299 12.82 2.088 1 98.94 13 LEU B N 1
ATOM 1158 C CA . LEU B 1 13 ? -0.788 13.938 1.301 1 98.94 13 LEU B CA 1
ATOM 1159 C C . LEU B 1 13 ? -1.93 14.812 0.803 1 98.94 13 LEU B C 1
ATOM 1161 O O . LEU B 1 13 ? -2.631 14.453 -0.145 1 98.94 13 LEU B O 1
ATOM 1165 N N . GLN B 1 14 ? -2.141 15.953 1.418 1 98.88 14 GLN B N 1
ATOM 1166 C CA . GLN B 1 14 ? -3.17 16.906 1.006 1 98.88 14 GLN B CA 1
ATOM 1167 C C . GLN B 1 14 ? -2.551 18.141 0.365 1 98.88 14 GLN B C 1
ATOM 1169 O O . GLN B 1 14 ? -2.133 19.062 1.065 1 98.88 14 GLN B O 1
ATOM 1174 N N . PRO B 1 15 ? -2.484 18.188 -0.946 1 98.81 15 PRO B N 1
ATOM 1175 C CA . PRO B 1 15 ? -2.012 19.391 -1.642 1 98.81 15 PRO B CA 1
ATOM 1176 C C . PRO B 1 15 ? -3.012 20.547 -1.575 1 98.81 15 PRO B C 1
ATOM 1178 O O . PRO B 1 15 ? -4.223 20.312 -1.636 1 98.81 15 PRO B O 1
ATOM 1181 N N . VAL B 1 16 ? -2.482 21.656 -1.427 1 98.44 16 VAL B N 1
ATOM 1182 C CA . VAL B 1 16 ? -3.256 22.891 -1.425 1 98.44 16 VAL B CA 1
ATOM 1183 C C . VAL B 1 16 ? -2.561 23.938 -2.293 1 98.44 16 VAL B C 1
ATOM 1185 O O . VAL B 1 16 ? -1.333 23.938 -2.412 1 98.44 16 VAL B O 1
ATOM 1188 N N . TYR B 1 17 ? -3.416 24.75 -2.934 1 97.81 17 TYR B N 1
ATOM 1189 C CA . TYR B 1 17 ? -2.799 25.797 -3.727 1 97.81 17 TYR B CA 1
ATOM 1190 C C . TYR B 1 17 ? -3.277 27.172 -3.271 1 97.81 17 TYR B C 1
ATOM 1192 O O . TYR B 1 17 ? -4.398 27.312 -2.783 1 97.81 17 TYR B O 1
ATOM 1200 N N . ASP B 1 18 ? -2.383 28.172 -3.361 1 97.12 18 ASP B N 1
ATOM 1201 C CA . ASP B 1 18 ? -2.67 29.594 -3.184 1 97.12 18 ASP B CA 1
ATOM 1202 C C . ASP B 1 18 ? -1.803 30.438 -4.105 1 97.12 18 ASP B C 1
ATOM 1204 O O . ASP B 1 18 ? -1.287 29.953 -5.113 1 97.12 18 ASP B O 1
ATOM 1208 N N . THR B 1 19 ? -1.705 31.719 -3.824 1 96.69 19 THR B N 1
ATOM 1209 C CA . THR B 1 19 ? -1.009 32.625 -4.715 1 96.69 19 THR B CA 1
ATOM 1210 C C . THR B 1 19 ? 0.489 32.344 -4.734 1 96.69 19 THR B C 1
ATOM 1212 O O . THR B 1 19 ? 1.203 32.781 -5.637 1 96.69 19 THR B O 1
ATOM 1215 N N . GLN B 1 20 ? 0.972 31.672 -3.799 1 97 20 GLN B N 1
ATOM 1216 C CA . GLN B 1 20 ? 2.391 31.328 -3.725 1 97 20 GLN B CA 1
ATOM 1217 C C . GLN B 1 20 ? 2.678 30 -4.402 1 97 20 GLN B C 1
ATOM 1219 O O . GLN B 1 20 ? 3.832 29.578 -4.496 1 97 20 GLN B O 1
ATOM 1224 N N . GLY B 1 21 ? 1.643 29.297 -4.848 1 97.12 21 GLY B N 1
ATOM 1225 C CA . GLY B 1 21 ? 1.809 28.031 -5.523 1 97.12 21 GLY B CA 1
ATOM 1226 C C . GLY B 1 21 ? 1.28 26.859 -4.723 1 97.12 21 GLY B C 1
ATOM 1227 O O . GLY B 1 21 ? 0.396 27.016 -3.879 1 97.12 21 GLY B O 1
ATOM 1228 N N . THR B 1 22 ? 1.729 25.688 -5.07 1 97.31 22 THR B N 1
ATOM 1229 C CA . THR B 1 22 ? 1.277 24.453 -4.434 1 97.31 22 THR B CA 1
ATOM 1230 C C . THR B 1 22 ? 2.033 24.219 -3.133 1 97.31 22 THR B C 1
ATOM 1232 O O . THR B 1 22 ? 3.238 24.453 -3.053 1 97.31 22 THR B O 1
ATOM 1235 N N . ALA B 1 23 ? 1.349 23.734 -2.131 1 98.38 23 ALA B N 1
ATOM 1236 C CA . ALA B 1 23 ? 1.895 23.344 -0.837 1 98.38 23 ALA B CA 1
ATOM 1237 C C . ALA B 1 23 ? 1.269 22.031 -0.356 1 98.38 23 ALA B C 1
ATOM 1239 O O . ALA B 1 23 ? 0.324 21.531 -0.968 1 98.38 23 ALA B O 1
ATOM 1240 N N . LEU B 1 24 ? 1.821 21.484 0.7 1 98.81 24 LEU B N 1
ATOM 1241 C CA . LEU B 1 24 ? 1.294 20.297 1.35 1 98.81 24 LEU B CA 1
ATOM 1242 C C . LEU B 1 24 ? 0.904 20.594 2.795 1 98.81 24 LEU B C 1
ATOM 1244 O O . LEU B 1 24 ? 1.633 21.281 3.51 1 98.81 24 LEU B O 1
ATOM 1248 N N . VAL B 1 25 ? -0.24 20.062 3.219 1 98.75 25 VAL B N 1
ATOM 1249 C CA . VAL B 1 25 ? -0.646 20.219 4.609 1 98.75 25 VAL B CA 1
ATOM 1250 C C . VAL B 1 25 ? 0.226 19.344 5.504 1 98.75 25 VAL B C 1
ATOM 1252 O O . VAL B 1 25 ? 0.371 18.141 5.254 1 98.75 25 VAL B O 1
ATOM 1255 N N . VAL B 1 26 ? 0.843 19.906 6.516 1 98.88 26 VAL B N 1
ATOM 1256 C CA . VAL B 1 26 ? 1.611 19.172 7.516 1 98.88 26 VAL B CA 1
ATOM 1257 C C . VAL B 1 26 ? 1.164 19.578 8.914 1 98.88 26 VAL B C 1
ATOM 1259 O O . VAL B 1 26 ? 0.419 20.547 9.078 1 98.88 26 VAL B O 1
ATOM 1262 N N . ILE B 1 27 ? 1.537 18.797 9.859 1 98.75 27 ILE B N 1
ATOM 1263 C CA . ILE B 1 27 ? 1.201 19.078 11.25 1 98.75 27 ILE B CA 1
ATOM 1264 C C . ILE B 1 27 ? 2.479 19.172 12.086 1 98.75 27 ILE B C 1
ATOM 1266 O O . ILE B 1 27 ? 3.551 18.766 11.633 1 98.75 27 ILE B O 1
ATOM 1270 N N . THR B 1 28 ? 2.377 19.766 13.242 1 98.44 28 THR B N 1
ATOM 1271 C CA . THR B 1 28 ? 3.402 19.688 14.273 1 98.44 28 THR B CA 1
ATOM 1272 C C . THR B 1 28 ? 2.973 18.734 15.391 1 98.44 28 THR B C 1
ATOM 1274 O O . THR B 1 28 ? 1.944 18.953 16.031 1 98.44 28 THR B O 1
ATOM 1277 N N . ARG B 1 29 ? 3.738 17.688 15.594 1 97.69 29 ARG B N 1
ATOM 1278 C CA . ARG B 1 29 ? 3.396 16.688 16.594 1 97.69 29 ARG B CA 1
ATOM 1279 C C . ARG B 1 29 ? 3.568 17.25 18 1 97.69 29 ARG B C 1
ATOM 1281 O O . ARG B 1 29 ? 4.516 17.984 18.266 1 97.69 29 ARG B O 1
ATOM 1288 N N . THR B 1 30 ? 2.689 16.75 18.906 1 97.12 30 THR B N 1
ATOM 1289 C CA . THR B 1 30 ? 2.816 17.125 20.312 1 97.12 30 THR B CA 1
ATOM 1290 C C . THR B 1 30 ? 3.016 15.906 21.188 1 97.12 30 THR B C 1
ATOM 1292 O O . THR B 1 30 ? 3.01 16.016 22.422 1 97.12 30 THR B O 1
ATOM 1295 N N . VAL B 1 31 ? 3.076 14.75 20.578 1 94.25 31 VAL B N 1
ATOM 1296 C CA . VAL B 1 31 ? 3.238 13.5 21.312 1 94.25 31 VAL B CA 1
ATOM 1297 C C . VAL B 1 31 ? 4.473 12.758 20.797 1 94.25 31 VAL B C 1
ATOM 1299 O O . VAL B 1 31 ? 4.984 13.07 19.719 1 94.25 31 VAL B O 1
ATOM 1302 N N . THR B 1 32 ? 4.871 11.766 21.656 1 93.44 32 THR B N 1
ATOM 1303 C CA . THR B 1 32 ? 5.969 10.898 21.234 1 93.44 32 THR B CA 1
ATOM 1304 C C . THR B 1 32 ? 5.469 9.805 20.297 1 93.44 32 THR B C 1
ATOM 1306 O O . THR B 1 32 ? 4.297 9.422 20.344 1 93.44 32 THR B O 1
ATOM 1309 N N . PRO B 1 33 ? 6.391 9.391 19.484 1 92.69 33 PRO B N 1
ATOM 1310 C CA . PRO B 1 33 ? 7.754 9.852 19.219 1 92.69 33 PRO B CA 1
ATOM 1311 C C . PRO B 1 33 ? 7.793 11.148 18.406 1 92.69 33 PRO B C 1
ATOM 1313 O O . PRO B 1 33 ? 6.773 11.562 17.859 1 92.69 33 PRO B O 1
ATOM 1316 N N . ALA B 1 34 ? 8.961 11.914 18.281 1 94.5 34 ALA B N 1
ATOM 1317 C CA . ALA B 1 34 ? 9.289 13.094 17.484 1 94.5 34 ALA B CA 1
ATOM 1318 C C . ALA B 1 34 ? 8.43 14.281 17.891 1 94.5 34 ALA B C 1
ATOM 1320 O O . ALA B 1 34 ? 7.926 15.008 17.031 1 94.5 34 ALA B O 1
ATOM 1321 N N . ARG B 1 35 ? 8.18 14.383 19.25 1 96.06 35 ARG B N 1
ATOM 1322 C CA . ARG B 1 35 ? 7.438 15.531 19.75 1 96.06 35 ARG B CA 1
ATOM 1323 C C . ARG B 1 35 ? 8.055 16.844 19.266 1 96.06 35 ARG B C 1
ATOM 1325 O O . ARG B 1 35 ? 9.273 17.016 19.297 1 96.06 35 ARG B O 1
ATOM 1332 N N . GLY B 1 36 ? 7.188 17.766 18.828 1 97.19 36 GLY B N 1
ATOM 1333 C CA . GLY B 1 36 ? 7.637 19.047 18.312 1 97.19 36 GLY B CA 1
ATOM 1334 C C . GLY B 1 36 ? 7.996 19.016 16.844 1 97.19 36 GLY B C 1
ATOM 1335 O O . GLY B 1 36 ? 8.188 20.062 16.219 1 97.19 36 GLY B O 1
ATOM 1336 N N . GLY B 1 37 ? 8.117 17.812 16.266 1 98.06 37 GLY B N 1
ATOM 1337 C CA . GLY B 1 37 ? 8.516 17.656 14.867 1 98.06 37 GLY B CA 1
ATOM 1338 C C . GLY B 1 37 ? 7.371 17.828 13.891 1 98.06 37 GLY B C 1
ATOM 1339 O O . GLY B 1 37 ? 6.203 17.656 14.258 1 98.06 37 GLY B O 1
ATOM 1340 N N . VAL B 1 38 ? 7.738 18.188 12.68 1 98.75 38 VAL B N 1
ATOM 1341 C CA . VAL B 1 38 ? 6.777 18.312 11.586 1 98.75 38 VAL B CA 1
ATOM 1342 C C . VAL B 1 38 ? 6.562 16.969 10.922 1 98.75 38 VAL B C 1
ATOM 1344 O O . VAL B 1 38 ? 7.52 16.219 10.672 1 98.75 38 VAL B O 1
ATOM 1347 N N . ALA B 1 39 ? 5.305 16.656 10.688 1 98.75 39 ALA B N 1
ATOM 1348 C CA . ALA B 1 39 ? 4.973 15.391 10.047 1 98.75 39 ALA B CA 1
ATOM 1349 C C . ALA B 1 39 ? 3.764 15.547 9.125 1 98.75 39 ALA B C 1
ATOM 1351 O O . ALA B 1 39 ? 3.061 16.562 9.18 1 98.75 39 ALA B O 1
ATOM 1352 N N . LEU B 1 40 ? 3.621 14.617 8.227 1 98.88 40 LEU B N 1
ATOM 1353 C CA . LEU B 1 40 ? 2.365 14.477 7.496 1 98.88 40 LEU B CA 1
ATOM 1354 C C . LEU B 1 40 ? 1.265 13.938 8.406 1 98.88 40 LEU B C 1
ATOM 1356 O O . LEU B 1 40 ? 1.531 13.133 9.305 1 98.88 40 LEU B O 1
ATOM 1360 N N . PRO B 1 41 ? 0.02 14.414 8.211 1 98.75 41 PRO B N 1
ATOM 1361 C CA . PRO B 1 41 ? -1.075 13.812 8.969 1 98.75 41 PRO B CA 1
ATOM 1362 C C . PRO B 1 41 ? -1.193 12.305 8.742 1 98.75 41 PRO B C 1
ATOM 1364 O O . PRO B 1 41 ? -1.065 11.836 7.605 1 98.75 41 PRO B O 1
ATOM 1367 N N . GLY B 1 42 ? -1.375 11.578 9.742 1 98.31 42 GLY B N 1
ATOM 1368 C CA . GLY B 1 42 ? -1.509 10.133 9.594 1 98.31 42 GLY B CA 1
ATOM 1369 C C . GLY B 1 42 ? -1.676 9.414 10.922 1 98.31 42 GLY B C 1
ATOM 1370 O O . GLY B 1 42 ? -1.671 10.039 11.977 1 98.31 42 GLY B O 1
ATOM 1371 N N . GLY B 1 43 ? -1.897 8.125 10.875 1 97.5 43 GLY B N 1
ATOM 1372 C CA . GLY B 1 43 ? -2.08 7.266 12.031 1 97.5 43 GLY B CA 1
ATOM 1373 C C . GLY B 1 43 ? -2.361 5.82 11.664 1 97.5 43 GLY B C 1
ATOM 1374 O O . GLY B 1 43 ? -2.395 5.473 10.484 1 97.5 43 GLY B O 1
ATOM 1375 N N . TYR B 1 44 ? -2.566 5.031 12.656 1 97.56 44 TYR B N 1
ATOM 1376 C CA . TYR B 1 44 ? -2.77 3.602 12.461 1 97.56 44 TYR B CA 1
ATOM 1377 C C . TYR B 1 44 ? -4.086 3.33 11.742 1 97.56 44 TYR B C 1
ATOM 1379 O O . TYR B 1 44 ? -5.078 4.023 11.969 1 97.56 44 TYR B O 1
ATOM 1387 N N . VAL B 1 45 ? -4.043 2.322 10.875 1 98.19 45 VAL B N 1
ATOM 1388 C CA . VAL B 1 45 ? -5.273 1.801 10.289 1 98.19 45 VAL B CA 1
ATOM 1389 C C . VAL B 1 45 ? -5.969 0.872 11.281 1 98.19 45 VAL B C 1
ATOM 1391 O O . VAL B 1 45 ? -5.34 -0.026 11.844 1 98.19 45 VAL B O 1
ATOM 1394 N N . ASP B 1 46 ? -7.254 1.095 11.523 1 96.5 46 ASP B N 1
ATOM 1395 C CA . ASP B 1 46 ? -8 0.261 12.461 1 96.5 46 ASP B CA 1
ATOM 1396 C C . ASP B 1 46 ? -8.383 -1.075 11.82 1 96.5 46 ASP B C 1
ATOM 1398 O O . ASP B 1 46 ? -8.422 -1.195 10.594 1 96.5 46 ASP B O 1
ATOM 1402 N N . ASP B 1 47 ? -8.641 -2.023 12.641 1 94.62 47 ASP B N 1
ATOM 1403 C CA . ASP B 1 47 ? -9.062 -3.346 12.188 1 94.62 47 ASP B CA 1
ATOM 1404 C C . ASP B 1 47 ? -10.266 -3.246 11.258 1 94.62 47 ASP B C 1
ATOM 1406 O O . ASP B 1 47 ? -11.234 -2.547 11.555 1 94.62 47 ASP B O 1
ATOM 1410 N N . ARG B 1 48 ? -10.211 -3.832 10.047 1 94.12 48 ARG B N 1
ATOM 1411 C CA . ARG B 1 48 ? -11.273 -3.953 9.055 1 94.12 48 ARG B CA 1
ATOM 1412 C C . ARG B 1 48 ? -11.625 -2.594 8.461 1 94.12 48 ARG B C 1
ATOM 1414 O O . ARG B 1 48 ? -12.68 -2.434 7.844 1 94.12 48 ARG B O 1
ATOM 1421 N N . GLU B 1 49 ? -10.75 -1.637 8.766 1 97.12 49 GLU B N 1
ATOM 1422 C CA . GLU B 1 49 ? -10.906 -0.314 8.164 1 97.12 49 GLU B CA 1
ATOM 1423 C C . GLU B 1 49 ? -10.258 -0.257 6.785 1 97.12 49 GLU B C 1
ATOM 1425 O O . GLU B 1 49 ? -9.156 -0.771 6.586 1 97.12 49 GLU B O 1
ATOM 1430 N N . ASP B 1 50 ? -10.992 0.302 5.82 1 98.25 50 ASP B N 1
ATOM 1431 C CA . ASP B 1 50 ? -10.352 0.61 4.547 1 98.25 50 ASP B CA 1
ATOM 1432 C C . ASP B 1 50 ? -9.25 1.653 4.73 1 98.25 50 ASP B C 1
ATOM 1434 O O . ASP B 1 50 ? -9.461 2.68 5.379 1 98.25 50 ASP B O 1
ATOM 1438 N N . TRP B 1 51 ? -8.062 1.325 4.098 1 98.69 51 TRP B N 1
ATOM 1439 C CA . TRP B 1 51 ? -6.918 2.195 4.355 1 98.69 51 TRP B CA 1
ATOM 1440 C C . TRP B 1 51 ? -7.203 3.619 3.893 1 98.69 51 TRP B C 1
ATOM 1442 O O . TRP B 1 51 ? -6.711 4.582 4.488 1 98.69 51 TRP B O 1
ATOM 1452 N N . ARG B 1 52 ? -7.988 3.814 2.891 1 98.88 52 ARG B N 1
ATOM 1453 C CA . ARG B 1 52 ? -8.336 5.148 2.414 1 98.88 52 ARG B CA 1
ATOM 1454 C C . ARG B 1 52 ? -9.211 5.879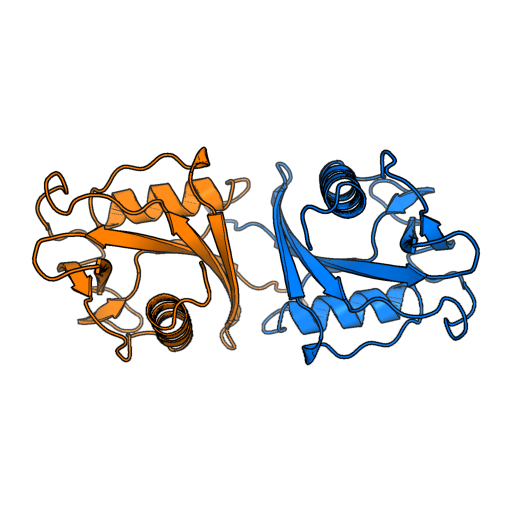 3.428 1 98.88 52 ARG B C 1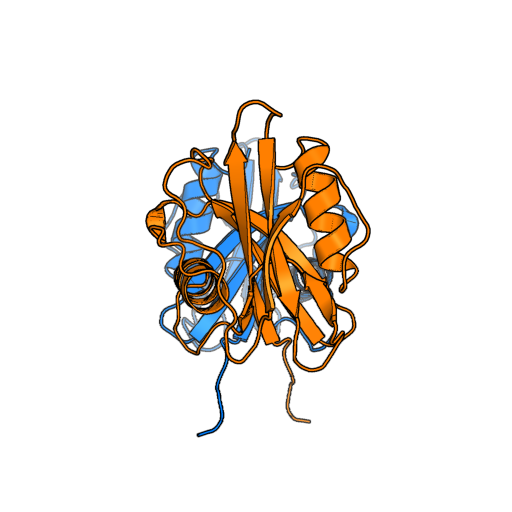
ATOM 1456 O O . ARG B 1 52 ? -9.102 7.098 3.582 1 98.88 52 ARG B O 1
ATOM 1463 N N . GLN B 1 53 ? -10.102 5.156 4.066 1 98.81 53 GLN B N 1
ATOM 1464 C CA . GLN B 1 53 ? -10.898 5.734 5.145 1 98.81 53 GLN B CA 1
ATOM 1465 C C . GLN B 1 53 ? -10.016 6.191 6.301 1 98.81 53 GLN B C 1
ATOM 1467 O O . GLN B 1 53 ? -10.281 7.23 6.914 1 98.81 53 GLN B O 1
ATOM 1472 N N . ALA B 1 54 ? -9.016 5.402 6.617 1 98.81 54 ALA B N 1
ATOM 1473 C CA . ALA B 1 54 ? -8.062 5.793 7.648 1 98.81 54 ALA B CA 1
ATOM 1474 C C . ALA B 1 54 ? -7.363 7.098 7.281 1 98.81 54 ALA B C 1
ATOM 1476 O O . ALA B 1 54 ? -7.164 7.965 8.141 1 98.81 54 ALA B O 1
ATOM 1477 N N . VAL B 1 55 ? -7 7.262 5.988 1 98.94 55 VAL B N 1
ATOM 1478 C CA . VAL B 1 55 ? -6.328 8.469 5.516 1 98.94 55 VAL B CA 1
ATOM 1479 C C . VAL B 1 55 ? -7.191 9.695 5.828 1 98.94 55 VAL B C 1
ATOM 1481 O O . VAL B 1 55 ? -6.719 10.648 6.441 1 98.94 55 VAL B O 1
ATOM 1484 N N . VAL B 1 56 ? -8.445 9.609 5.469 1 98.94 56 VAL B N 1
ATOM 1485 C CA . VAL B 1 56 ? -9.273 10.812 5.59 1 98.94 56 VAL B CA 1
ATOM 1486 C C . VAL B 1 56 ? -9.68 11.016 7.047 1 98.94 56 VAL B C 1
ATOM 1488 O O . VAL B 1 56 ? -9.82 12.148 7.508 1 98.94 56 VAL B O 1
ATOM 1491 N N . ARG B 1 57 ? -9.891 9.938 7.805 1 98.75 57 ARG B N 1
ATOM 1492 C CA . ARG B 1 57 ? -10.188 10.047 9.227 1 98.75 57 ARG B CA 1
ATOM 1493 C C . ARG B 1 57 ? -9.055 10.742 9.969 1 98.75 57 ARG B C 1
ATOM 1495 O O . ARG B 1 57 ? -9.281 11.703 10.711 1 98.75 57 ARG B O 1
ATOM 1502 N N . GLU B 1 58 ? -7.828 10.25 9.758 1 98.56 58 GLU B N 1
ATOM 1503 C CA . GLU B 1 58 ? -6.66 10.836 10.422 1 98.56 58 GLU B CA 1
ATOM 1504 C C . GLU B 1 58 ? -6.465 12.289 10.008 1 98.56 58 GLU B C 1
ATOM 1506 O O . GLU B 1 58 ? -6.086 13.133 10.828 1 98.56 58 GLU B O 1
ATOM 1511 N N . LEU B 1 59 ? -6.633 12.586 8.703 1 98.69 59 LEU B N 1
ATOM 1512 C CA . LEU B 1 59 ? -6.547 13.961 8.219 1 98.69 59 LEU B CA 1
ATOM 1513 C C . LEU B 1 59 ? -7.523 14.859 8.977 1 98.69 59 LEU B C 1
ATOM 1515 O O . LEU B 1 59 ? -7.137 15.914 9.477 1 98.69 59 LEU B O 1
ATOM 1519 N N . LYS B 1 60 ? -8.727 14.422 9.094 1 98.5 60 LYS B N 1
ATOM 1520 C CA . LYS B 1 60 ? -9.75 15.195 9.781 1 98.5 60 LYS B CA 1
ATOM 1521 C C . LYS B 1 60 ? -9.414 15.352 11.266 1 98.5 60 LYS B C 1
ATOM 1523 O O . LYS B 1 60 ? -9.5 16.453 11.812 1 98.5 60 LYS B O 1
ATOM 1528 N N . GLU B 1 61 ? -9.102 14.281 11.883 1 98.06 61 GLU B N 1
ATOM 1529 C CA . GLU B 1 61 ? -8.812 14.297 13.312 1 98.06 61 GLU B CA 1
ATOM 1530 C C . GLU B 1 61 ? -7.676 15.266 13.633 1 98.06 61 GLU B C 1
ATOM 1532 O O . GLU B 1 61 ? -7.73 15.984 14.633 1 98.06 61 GLU B O 1
ATOM 1537 N N . GLU B 1 62 ? -6.66 15.336 12.789 1 98.19 62 GLU B N 1
ATOM 1538 C CA . GLU B 1 62 ? -5.445 16.062 13.117 1 98.19 62 GLU B CA 1
ATOM 1539 C C . GLU B 1 62 ? -5.488 17.484 12.562 1 98.19 62 GLU B C 1
ATOM 1541 O O . GLU B 1 62 ? -4.742 18.359 13.008 1 98.19 62 GLU B O 1
ATOM 1546 N N . THR B 1 63 ? -6.332 17.812 11.523 1 98.06 63 THR B N 1
ATOM 1547 C CA . THR B 1 63 ? -6.258 19.094 10.844 1 98.06 63 THR B CA 1
ATOM 1548 C C . THR B 1 63 ? -7.645 19.734 10.734 1 98.06 63 THR B C 1
ATOM 1550 O O . THR B 1 63 ? -7.77 20.922 10.438 1 98.06 63 THR B O 1
ATOM 1553 N N . GLY B 1 64 ? -8.688 18.906 10.945 1 97.81 64 GLY B N 1
ATOM 1554 C CA . GLY B 1 64 ? -10.047 19.391 10.75 1 97.81 64 GLY B CA 1
ATOM 1555 C C . GLY B 1 64 ? -10.484 19.375 9.305 1 97.81 64 GLY B C 1
ATOM 1556 O O . GLY B 1 64 ? -11.633 19.703 8.992 1 97.81 64 GLY B O 1
ATOM 1557 N N . ILE B 1 65 ? -9.641 18.969 8.359 1 98.06 65 ILE B N 1
ATOM 1558 C CA . ILE B 1 65 ? -9.938 18.984 6.926 1 98.06 65 ILE B CA 1
ATOM 1559 C C . ILE B 1 65 ? -10.758 17.75 6.559 1 98.06 65 ILE B C 1
ATOM 1561 O O . ILE B 1 65 ? -10.344 16.625 6.809 1 98.06 65 ILE B O 1
ATOM 1565 N N . ASP B 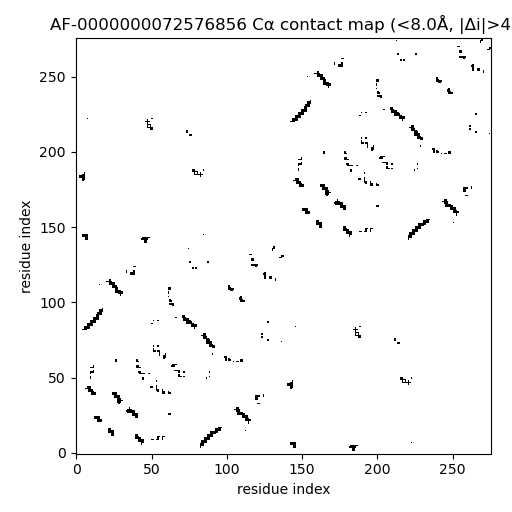1 66 ? -11.883 18.031 6.004 1 98.25 66 ASP B N 1
ATOM 1566 C CA . ASP B 1 66 ? -12.742 16.953 5.512 1 98.25 66 ASP B CA 1
ATOM 1567 C C . ASP B 1 66 ? -12.367 16.562 4.082 1 98.25 66 ASP B C 1
ATOM 1569 O O . ASP B 1 66 ? -12.016 17.422 3.27 1 98.25 66 ASP B O 1
ATOM 1573 N N . ALA B 1 67 ? -12.453 15.32 3.777 1 98.5 67 ALA B N 1
ATOM 1574 C CA . ALA B 1 67 ? -12.227 14.797 2.436 1 98.5 67 ALA B CA 1
ATOM 1575 C C . ALA B 1 67 ? -12.992 13.492 2.219 1 98.5 67 ALA B C 1
ATOM 1577 O O . ALA B 1 67 ? -13.438 12.859 3.18 1 98.5 67 ALA B O 1
ATOM 1578 N N . ALA B 1 68 ? -13.188 13.125 1.037 1 98.69 68 ALA B N 1
ATOM 1579 C CA . ALA B 1 68 ? -13.859 11.875 0.692 1 98.69 68 ALA B CA 1
ATOM 1580 C C . ALA B 1 68 ? -12.852 10.758 0.451 1 98.69 68 ALA B C 1
ATOM 1582 O O . ALA B 1 68 ? -11.906 10.93 -0.327 1 98.69 68 ALA B O 1
ATOM 1583 N N . SER B 1 69 ? -13.078 9.609 1.11 1 98.81 69 SER B N 1
ATOM 1584 C CA . SER B 1 69 ? -12.156 8.484 0.981 1 98.81 69 SER B CA 1
ATOM 1585 C C . SER B 1 69 ? -12.062 8.008 -0.464 1 98.81 69 SER B C 1
ATOM 1587 O O . SER B 1 69 ? -11.016 7.527 -0.901 1 98.81 69 SER B O 1
ATOM 1589 N N . ARG B 1 70 ? -13.117 8.172 -1.238 1 98.5 70 ARG B N 1
ATOM 1590 C CA . ARG B 1 70 ? -13.156 7.711 -2.625 1 98.5 70 ARG B CA 1
ATOM 1591 C C . ARG B 1 70 ? -12.172 8.5 -3.484 1 98.5 70 ARG B C 1
ATOM 1593 O O . ARG B 1 70 ? -11.82 8.078 -4.586 1 98.5 70 ARG B O 1
ATOM 1600 N N . ASP B 1 71 ? -11.75 9.664 -3.084 1 98.62 71 ASP B N 1
ATOM 1601 C CA . ASP B 1 71 ? -10.883 10.531 -3.873 1 98.62 71 ASP B CA 1
ATOM 1602 C C . ASP B 1 71 ? -9.414 10.273 -3.549 1 98.62 71 ASP B C 1
ATOM 1604 O O . ASP B 1 71 ? -8.523 10.859 -4.168 1 98.62 71 ASP B O 1
ATOM 1608 N N . VAL B 1 72 ? -9.133 9.406 -2.605 1 98.88 72 VAL B N 1
ATOM 1609 C CA . VAL B 1 72 ? -7.758 9.117 -2.197 1 98.88 72 VAL B CA 1
ATOM 1610 C C . VAL B 1 72 ? -7.102 8.195 -3.221 1 98.88 72 VAL B C 1
ATOM 1612 O O . VAL B 1 72 ? -7.617 7.109 -3.512 1 98.88 72 VAL B O 1
ATOM 1615 N N . ARG B 1 73 ? -5.98 8.625 -3.744 1 98.62 73 ARG B N 1
ATOM 1616 C CA . ARG B 1 73 ? -5.168 7.805 -4.637 1 98.62 73 ARG B CA 1
ATOM 1617 C C . ARG B 1 73 ? -3.941 7.262 -3.914 1 98.62 73 ARG B C 1
ATOM 1619 O O . ARG B 1 73 ? -3.371 7.934 -3.055 1 98.62 73 ARG B O 1
ATOM 1626 N N . LEU B 1 74 ? -3.568 6.086 -4.262 1 98.81 74 LEU B N 1
ATOM 1627 C CA . LEU B 1 74 ? -2.355 5.488 -3.715 1 98.81 74 LEU B CA 1
ATOM 1628 C C . LEU B 1 74 ? -1.112 6.148 -4.301 1 98.81 74 LEU B C 1
ATOM 1630 O O . LEU B 1 74 ? -0.843 6.027 -5.496 1 98.81 74 LEU B O 1
ATOM 1634 N N . ALA B 1 75 ? -0.378 6.805 -3.463 1 98.81 75 ALA B N 1
ATOM 1635 C CA . ALA B 1 75 ? 0.839 7.469 -3.924 1 98.81 75 ALA B CA 1
ATOM 1636 C C . ALA B 1 75 ? 2.057 6.562 -3.752 1 98.81 75 ALA B C 1
ATOM 1638 O O . ALA B 1 75 ? 2.939 6.527 -4.613 1 98.81 75 ALA B O 1
ATOM 1639 N N . ASP B 1 76 ? 2.104 5.898 -2.613 1 98.81 76 ASP B N 1
ATOM 1640 C CA . ASP B 1 76 ? 3.289 5.117 -2.275 1 98.81 76 ASP B CA 1
ATOM 1641 C C . ASP B 1 76 ? 3.01 4.168 -1.112 1 98.81 76 ASP B C 1
ATOM 1643 O O . ASP B 1 76 ? 2.025 4.336 -0.389 1 98.81 76 ASP B O 1
ATOM 1647 N N . ALA B 1 77 ? 3.74 3.188 -0.934 1 98.88 77 ALA B N 1
ATOM 1648 C CA . ALA B 1 77 ? 3.799 2.283 0.212 1 98.88 77 ALA B CA 1
ATOM 1649 C C . ALA B 1 77 ? 5.242 1.996 0.611 1 98.88 77 ALA B C 1
ATOM 1651 O O . ALA B 1 77 ? 6.059 1.6 -0.225 1 98.88 77 ALA B O 1
ATOM 1652 N N . MET B 1 78 ? 5.547 2.221 1.861 1 98.75 78 MET B N 1
ATOM 1653 C CA . MET B 1 78 ? 6.93 2.068 2.311 1 98.75 78 MET B CA 1
ATOM 1654 C C . MET B 1 78 ? 6.984 1.363 3.662 1 98.75 78 MET B C 1
ATOM 1656 O O . MET B 1 78 ? 6.172 1.636 4.543 1 98.75 78 MET B O 1
ATOM 1660 N N . SER B 1 79 ? 7.918 0.439 3.814 1 98.5 79 SER B N 1
ATOM 1661 C CA . SER B 1 79 ? 8.172 -0.228 5.09 1 98.5 79 SER B CA 1
ATOM 1662 C C . SER B 1 79 ? 9.203 0.532 5.914 1 98.5 79 SER B C 1
ATOM 1664 O O . SER B 1 79 ? 10.219 0.985 5.383 1 98.5 79 SER B O 1
ATOM 1666 N N . SER B 1 80 ? 8.867 0.69 7.164 1 96.56 80 SER B N 1
ATOM 1667 C CA . SER B 1 80 ? 9.828 1.278 8.094 1 96.56 80 SER B CA 1
ATOM 1668 C C . SER B 1 80 ? 10.602 0.2 8.836 1 96.56 80 SER B C 1
ATOM 1670 O O . SER B 1 80 ? 10.047 -0.833 9.211 1 96.56 80 SER B O 1
ATOM 1672 N N . PRO B 1 81 ? 11.875 0.458 9.094 1 92.94 81 PRO B N 1
ATOM 1673 C CA . PRO B 1 81 ? 12.656 -0.525 9.852 1 92.94 81 PRO B CA 1
ATOM 1674 C C . PRO B 1 81 ? 12.109 -0.757 11.258 1 92.94 81 PRO B C 1
ATOM 1676 O O . PRO B 1 81 ? 12.492 -1.727 11.922 1 92.94 81 PRO B O 1
ATOM 1679 N N . ASP B 1 82 ? 11.172 0.059 11.719 1 93 82 ASP B N 1
ATOM 1680 C CA . ASP B 1 82 ? 10.641 -0.048 13.07 1 93 82 ASP B CA 1
ATOM 1681 C C .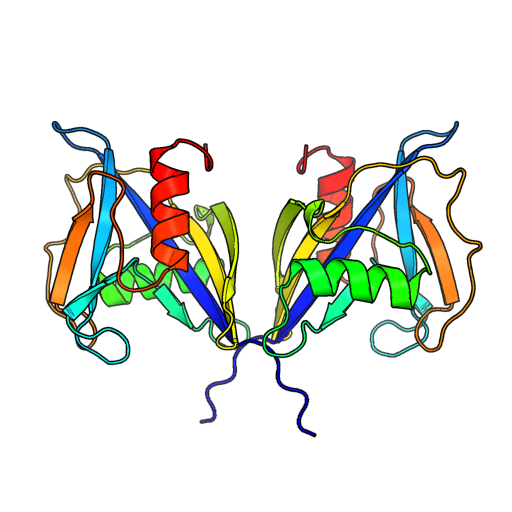 ASP B 1 82 ? 9.359 -0.877 13.094 1 93 82 ASP B C 1
ATOM 1683 O O . ASP B 1 82 ? 8.656 -0.91 14.102 1 93 82 ASP B O 1
ATOM 1687 N N . GLY B 1 83 ? 9.031 -1.436 12.031 1 95.19 83 GLY B N 1
ATOM 1688 C CA . GLY B 1 83 ? 7.938 -2.393 12.039 1 95.19 83 GLY B CA 1
ATOM 1689 C C . GLY B 1 83 ? 6.613 -1.794 11.602 1 95.19 83 GLY B C 1
ATOM 1690 O O . GLY B 1 83 ? 5.547 -2.268 12 1 95.19 83 GLY B O 1
ATOM 1691 N N . HIS B 1 84 ? 6.676 -0.759 10.844 1 97.06 84 HIS B N 1
ATOM 1692 C CA . HIS B 1 84 ? 5.461 -0.154 10.305 1 97.06 84 HIS B CA 1
ATOM 1693 C C . HIS B 1 84 ? 5.402 -0.294 8.781 1 97.06 84 HIS B C 1
ATOM 1695 O O . HIS B 1 84 ? 6.441 -0.403 8.125 1 97.06 84 HIS B O 1
ATOM 1701 N N . LEU B 1 85 ? 4.262 -0.395 8.32 1 98.62 85 LEU B N 1
ATOM 1702 C CA . LEU B 1 85 ? 3.951 -0.274 6.895 1 98.62 85 LEU B CA 1
ATOM 1703 C C . LEU B 1 85 ? 3.117 0.974 6.625 1 98.62 85 LEU B C 1
ATOM 1705 O O . LEU B 1 85 ? 1.958 1.054 7.039 1 98.62 85 LEU B O 1
ATOM 1709 N N . LEU B 1 86 ? 3.729 1.945 5.914 1 98.81 86 LEU B N 1
ATOM 1710 C CA . LEU B 1 86 ? 3.061 3.215 5.652 1 98.81 86 LEU B CA 1
ATOM 1711 C C . LEU B 1 86 ? 2.416 3.217 4.27 1 98.81 86 LEU B C 1
ATOM 1713 O O . LEU B 1 86 ? 3.074 2.91 3.273 1 98.81 86 LEU B O 1
ATOM 1717 N N . LEU B 1 87 ? 1.149 3.504 4.215 1 98.94 87 LEU B N 1
ATOM 1718 C CA . LEU B 1 87 ? 0.452 3.818 2.975 1 98.94 87 LEU B CA 1
ATOM 1719 C C . LEU B 1 87 ? 0.245 5.324 2.832 1 98.94 87 LEU B C 1
ATOM 1721 O O . LEU B 1 87 ? -0.383 5.949 3.688 1 98.94 87 LEU B O 1
ATOM 1725 N N . PHE B 1 88 ? 0.791 5.895 1.75 1 98.94 88 PHE B N 1
ATOM 1726 C CA . PHE B 1 88 ? 0.634 7.316 1.466 1 98.94 88 PHE B CA 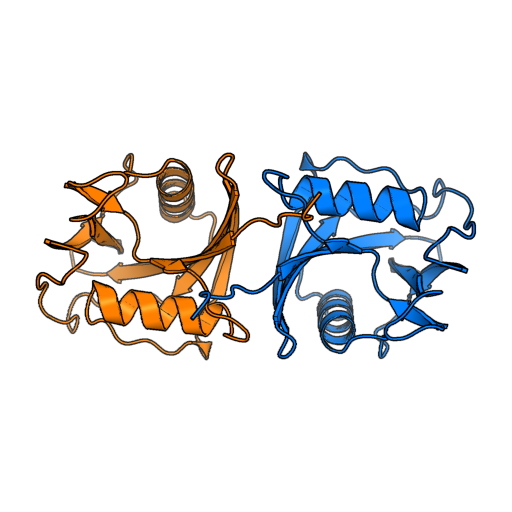1
ATOM 1727 C C . PHE B 1 88 ? -0.514 7.551 0.492 1 98.94 88 PHE B C 1
ATOM 1729 O O . PHE B 1 88 ? -0.447 7.133 -0.667 1 98.94 88 PHE B O 1
ATOM 1736 N N . GLY B 1 89 ? -1.57 8.188 1 1 98.94 89 GLY B N 1
ATOM 1737 C CA . GLY B 1 89 ? -2.721 8.547 0.188 1 98.94 89 GLY B CA 1
ATOM 1738 C C . GLY B 1 89 ? -2.688 9.992 -0.284 1 98.94 89 GLY B C 1
ATOM 1739 O O . GLY B 1 89 ? -2.564 10.914 0.525 1 98.94 89 GLY B O 1
ATOM 1740 N N . LEU B 1 90 ? -2.768 10.172 -1.562 1 98.94 90 LEU B N 1
ATOM 1741 C CA . LEU B 1 90 ? -2.766 11.492 -2.182 1 98.94 90 LEU B CA 1
ATOM 1742 C C . LEU B 1 90 ? -4.188 11.969 -2.443 1 98.94 90 LEU B C 1
ATOM 1744 O O . LEU B 1 90 ? -4.961 11.289 -3.123 1 98.94 90 LEU B O 1
ATOM 1748 N N . LEU B 1 91 ? -4.527 13.047 -1.86 1 98.88 91 LEU B N 1
ATOM 1749 C CA . LEU B 1 91 ? -5.84 13.656 -2.053 1 98.88 91 LEU B CA 1
ATOM 1750 C C . LEU B 1 91 ? -5.797 14.703 -3.16 1 98.88 91 LEU B C 1
ATOM 1752 O O . LEU B 1 91 ? -4.723 15.195 -3.514 1 98.88 91 LEU B O 1
ATOM 1756 N N . PRO B 1 92 ? -6.93 15.039 -3.729 1 98.31 92 PRO B N 1
ATOM 1757 C CA . PRO B 1 92 ? -6.957 16.094 -4.738 1 98.31 92 PRO B CA 1
ATOM 1758 C C . PRO B 1 92 ? -6.516 17.453 -4.184 1 98.31 92 PRO B C 1
ATOM 1760 O O . PRO B 1 92 ? -6.82 17.781 -3.037 1 98.31 92 PRO B O 1
ATOM 1763 N N . GLU B 1 93 ? -5.801 18.156 -5.043 1 98.31 93 GLU B N 1
ATOM 1764 C CA . GLU B 1 93 ? -5.43 19.516 -4.668 1 98.31 93 GLU B CA 1
ATOM 1765 C C . GLU B 1 93 ? -6.664 20.391 -4.48 1 98.31 93 GLU B C 1
ATOM 1767 O O . GLU B 1 93 ? -7.617 20.297 -5.262 1 98.31 93 GLU B O 1
ATOM 1772 N N . ARG B 1 94 ? -6.625 21.234 -3.492 1 98.12 94 ARG B N 1
ATOM 1773 C CA . ARG B 1 94 ? -7.738 22.141 -3.236 1 98.12 94 ARG B CA 1
ATOM 1774 C C . ARG B 1 94 ? -7.234 23.531 -2.838 1 98.12 94 ARG B C 1
ATOM 1776 O O . ARG B 1 94 ? -6.07 23.688 -2.465 1 98.12 94 ARG B O 1
ATOM 1783 N N . PRO B 1 95 ? -8.102 24.594 -2.977 1 98.06 95 PRO B N 1
ATOM 1784 C CA . PRO B 1 95 ? -7.652 25.938 -2.596 1 98.06 95 PRO B CA 1
ATOM 1785 C C . PRO B 1 95 ? -7.414 26.062 -1.093 1 98.06 95 PRO B C 1
ATOM 1787 O O . PRO B 1 95 ? -8.156 25.5 -0.292 1 98.06 95 PRO B O 1
ATOM 1790 N N . ALA B 1 96 ? -6.406 26.797 -0.814 1 97 96 ALA B N 1
ATOM 1791 C CA . ALA B 1 96 ? -6.129 27.078 0.592 1 97 96 ALA B CA 1
ATOM 1792 C C . ALA B 1 96 ? -7.297 27.812 1.245 1 97 96 ALA B C 1
ATOM 1794 O O . ALA B 1 96 ? -7.566 27.625 2.434 1 97 96 ALA B O 1
ATOM 1795 N N . GLU B 1 97 ? -7.887 28.469 0.196 1 92.62 97 GLU B N 1
ATOM 1796 C CA . GLU B 1 97 ? -9.094 29.156 0.655 1 92.62 97 GLU B CA 1
ATOM 1797 C C . GLU B 1 97 ? -10.188 28.156 1.024 1 92.62 97 GLU B C 1
ATOM 1799 O O . GLU B 1 97 ? -10.438 27.203 0.287 1 92.62 97 GLU B O 1
ATOM 1804 N N . GLY B 1 98 ? -10.617 28.016 2.246 1 93.56 98 GLY B N 1
ATOM 1805 C CA . GLY B 1 98 ? -11.68 27.094 2.648 1 93.56 98 GLY B CA 1
ATOM 1806 C C . GLY B 1 98 ? -11.234 26.094 3.686 1 93.56 98 GLY B C 1
ATOM 1807 O O . GLY B 1 98 ? -12.055 25.359 4.238 1 93.56 98 GLY B O 1
ATOM 1808 N N . LEU B 1 99 ? -9.938 26 3.752 1 97.12 99 LEU B N 1
ATOM 1809 C CA . LEU B 1 99 ? -9.461 25.109 4.805 1 97.12 99 LEU B CA 1
ATOM 1810 C C . LEU B 1 99 ? -9.906 25.609 6.176 1 97.12 99 LEU B C 1
ATOM 1812 O O . LEU B 1 99 ? -10.047 26.812 6.391 1 97.12 99 LEU B O 1
ATOM 1816 N N . PRO B 1 100 ? -10.172 24.672 7.031 1 97.5 100 PRO B N 1
ATOM 1817 C CA . PRO B 1 100 ? -10.438 25.109 8.398 1 97.5 100 PRO B CA 1
ATOM 1818 C C . PRO B 1 100 ? -9.25 25.844 9.023 1 97.5 100 PRO B C 1
ATOM 1820 O O . PRO B 1 100 ? -8.117 25.688 8.562 1 97.5 100 PRO B O 1
ATOM 1823 N N . LEU B 1 101 ? -9.539 26.641 10.062 1 96.38 101 LEU B N 1
ATOM 1824 C CA . LEU B 1 101 ? -8.445 27.266 10.805 1 96.38 101 LEU B CA 1
ATOM 1825 C C . LEU B 1 101 ? -7.605 26.219 11.516 1 96.38 101 LEU B C 1
ATOM 1827 O O . LEU B 1 101 ? -8.141 25.234 12.047 1 96.38 101 LEU B O 1
ATOM 1831 N N . SER B 1 102 ? -6.332 26.469 11.438 1 97 102 SER B N 1
ATOM 1832 C CA . SER B 1 102 ? -5.445 25.594 12.203 1 97 102 SER B CA 1
ATOM 1833 C C . SER B 1 102 ? -5.746 25.688 13.695 1 97 102 SER B C 1
ATOM 1835 O O . SER B 1 102 ? -5.918 26.781 14.234 1 97 102 SER B O 1
ATOM 1837 N N . ALA B 1 103 ? -5.887 24.531 14.328 1 96.12 103 ALA B N 1
ATOM 1838 C CA . ALA B 1 103 ? -6.137 24.469 15.766 1 96.12 103 ALA B CA 1
ATOM 1839 C C . ALA B 1 103 ? -5.398 23.281 16.391 1 96.12 103 ALA B C 1
ATOM 1841 O O . ALA B 1 103 ? -5.258 22.234 15.766 1 96.12 103 ALA B O 1
ATOM 1842 N N . ALA B 1 104 ? -5.004 23.531 17.578 1 95.19 104 ALA B N 1
ATOM 1843 C CA . ALA B 1 104 ? -4.348 22.438 18.297 1 95.19 104 ALA B CA 1
ATOM 1844 C C . ALA B 1 104 ? -5.332 21.312 18.609 1 95.19 104 ALA B C 1
ATOM 1846 O O . ALA B 1 104 ? -6.523 21.562 18.812 1 95.19 104 ALA B O 1
ATOM 1847 N N . THR B 1 105 ? -4.793 20.094 18.562 1 92.56 105 THR B N 1
ATOM 1848 C CA . THR B 1 105 ? -5.523 18.922 19.031 1 92.56 105 THR B CA 1
ATOM 1849 C C . THR B 1 105 ? -4.742 18.219 20.141 1 92.56 105 THR B C 1
ATOM 1851 O O . THR B 1 105 ? -3.746 18.734 20.641 1 92.56 105 THR B O 1
ATOM 1854 N N . ASP B 1 106 ? -5.23 17.109 20.562 1 88.81 106 ASP B N 1
ATOM 1855 C CA . ASP B 1 106 ? -4.543 16.312 21.578 1 88.81 106 ASP B CA 1
ATOM 1856 C C . ASP B 1 106 ? -3.199 15.805 21.078 1 88.81 106 ASP B C 1
ATOM 1858 O O . ASP B 1 106 ? -2.279 15.578 21.859 1 88.81 106 ASP B O 1
ATOM 1862 N N . GLU B 1 107 ? -3.072 15.766 19.75 1 92.69 107 GLU B N 1
ATOM 1863 C CA . GLU B 1 107 ? -1.882 15.102 19.234 1 92.69 107 GLU B CA 1
ATOM 1864 C C . GLU B 1 107 ? -1.079 16.031 18.328 1 92.69 107 GLU B C 1
ATOM 1866 O O . GLU B 1 107 ? 0.027 15.695 17.906 1 92.69 107 GLU B O 1
ATOM 1871 N N . THR B 1 108 ? -1.635 17.141 18.031 1 96.12 108 THR B N 1
ATOM 1872 C CA . THR B 1 108 ? -0.938 18.047 17.125 1 96.12 108 THR B CA 1
ATOM 1873 C C . THR B 1 108 ? -1.05 19.5 17.625 1 96.12 108 THR B C 1
ATOM 1875 O O . THR B 1 108 ? -2.035 19.859 18.266 1 96.12 108 THR B O 1
ATOM 1878 N N . GLY B 1 109 ? -0.086 20.312 17.297 1 97 109 GLY B N 1
ATOM 1879 C CA . GLY B 1 109 ? -0.106 21.734 17.578 1 97 109 GLY B CA 1
ATOM 1880 C C . GLY B 1 109 ? -0.842 22.547 16.516 1 97 109 GLY B C 1
ATOM 1881 O O . GLY B 1 109 ? -0.854 23.781 16.578 1 97 109 GLY B O 1
ATOM 1882 N N . GLY B 1 110 ? -1.385 21.812 15.625 1 97.5 110 GLY B N 1
ATOM 1883 C CA . GLY B 1 110 ? -2.029 22.438 14.477 1 97.5 110 GLY B CA 1
ATOM 1884 C C . GLY B 1 110 ? -1.389 22.047 13.156 1 97.5 110 GLY B C 1
ATOM 1885 O O . GLY B 1 110 ? -0.48 21.219 13.117 1 97.5 110 GLY B O 1
ATOM 1886 N N . TRP B 1 111 ? -1.998 22.625 12.078 1 98.19 111 TRP B N 1
ATOM 1887 C CA . TRP B 1 111 ? -1.462 22.328 10.75 1 98.19 111 TRP B CA 1
ATOM 1888 C C . TRP B 1 111 ? -0.938 23.594 10.086 1 98.19 111 TRP B C 1
ATOM 1890 O O . TRP B 1 111 ? -1.298 24.703 10.477 1 98.19 111 TRP B O 1
ATOM 1900 N N . HIS B 1 112 ? -0.012 23.438 9.18 1 98.12 112 HIS B N 1
ATOM 1901 C CA . HIS B 1 112 ? 0.496 24.5 8.328 1 98.12 112 HIS B CA 1
ATOM 1902 C C . HIS B 1 112 ? 0.874 23.969 6.949 1 98.12 112 HIS B C 1
ATOM 1904 O O . HIS B 1 112 ? 0.698 22.781 6.668 1 98.12 112 HIS B O 1
ATOM 1910 N N . LEU B 1 113 ? 1.283 24.875 6.078 1 98.44 113 LEU B N 1
ATOM 1911 C CA . LEU B 1 113 ? 1.56 24.531 4.691 1 98.44 113 LEU B CA 1
ATOM 1912 C C . LEU B 1 113 ? 3.061 24.391 4.457 1 98.44 113 LEU B C 1
ATOM 1914 O O . LEU B 1 113 ? 3.83 25.297 4.77 1 98.44 113 LEU B O 1
ATOM 1918 N N . LEU B 1 114 ? 3.459 23.234 4.008 1 98.69 114 LEU B N 1
ATOM 1919 C CA . LEU B 1 114 ? 4.824 22.969 3.562 1 98.69 114 LEU B CA 1
ATOM 1920 C C . LEU B 1 114 ? 4.984 23.297 2.08 1 98.69 114 LEU B C 1
ATOM 1922 O O . LEU B 1 114 ? 4.32 22.703 1.232 1 98.69 114 LEU B O 1
ATOM 1926 N N . ARG B 1 115 ? 5.918 24.188 1.724 1 98.25 115 ARG B N 1
ATOM 1927 C CA . ARG B 1 115 ? 5.922 24.719 0.368 1 98.25 115 ARG B CA 1
ATOM 1928 C C . ARG B 1 115 ? 7.074 24.156 -0.447 1 98.25 115 ARG B C 1
ATOM 1930 O O . ARG B 1 115 ? 7.18 24.406 -1.65 1 98.25 115 ARG B O 1
ATOM 1937 N N . ARG B 1 116 ? 7.953 23.453 0.2 1 98.06 116 ARG B N 1
ATOM 1938 C CA . ARG B 1 116 ? 9.078 22.797 -0.455 1 98.06 116 ARG B CA 1
ATOM 1939 C C . ARG B 1 116 ? 9.484 21.531 0.304 1 98.06 116 ARG B C 1
ATOM 1941 O O . ARG B 1 116 ? 9.031 21.312 1.428 1 98.06 116 ARG B O 1
ATOM 1948 N N . SER B 1 117 ? 10.297 20.766 -0.413 1 98.06 117 SER B N 1
ATOM 1949 C CA . SER B 1 117 ? 10.828 19.578 0.238 1 98.06 117 SER B CA 1
ATOM 1950 C C . SER B 1 117 ? 11.695 19.953 1.437 1 98.06 117 SER B C 1
ATOM 1952 O O . SER B 1 117 ? 12.562 20.812 1.338 1 98.06 117 SER B O 1
ATOM 1954 N N . GLU B 1 118 ? 11.422 19.375 2.564 1 97.94 118 GLU B N 1
ATOM 1955 C CA . GLU B 1 118 ? 12.18 19.531 3.801 1 97.94 118 GLU B CA 1
ATOM 1956 C C . GLU B 1 118 ? 12.273 18.219 4.57 1 97.94 118 GLU B C 1
ATOM 1958 O O . GLU B 1 118 ? 11.508 17.281 4.309 1 97.94 118 GLU B O 1
ATOM 1963 N N . GLU B 1 119 ? 13.273 18.172 5.402 1 98.38 119 GLU B N 1
ATOM 1964 C CA . GLU B 1 119 ? 13.336 17.031 6.312 1 98.38 119 GLU B CA 1
ATOM 1965 C C . GLU B 1 119 ? 12.203 17.078 7.332 1 98.38 119 GLU B C 1
ATOM 1967 O O . GLU B 1 119 ? 11.977 18.109 7.965 1 98.38 119 GLU B O 1
ATOM 1972 N N . LEU B 1 120 ? 11.5 16.047 7.48 1 98.75 120 LEU B N 1
ATOM 1973 C CA . LEU B 1 120 ? 10.414 15.93 8.445 1 98.75 120 LEU B CA 1
ATOM 1974 C C . LEU B 1 120 ? 10.805 15.023 9.609 1 98.75 120 LEU B C 1
ATOM 1976 O O . LEU B 1 120 ? 11.922 14.516 9.648 1 98.75 120 LEU B O 1
ATOM 1980 N N . ALA B 1 121 ? 9.883 14.898 10.586 1 98 121 ALA B N 1
ATOM 1981 C CA . ALA B 1 121 ? 10.125 14.172 11.828 1 98 121 ALA B CA 1
ATOM 1982 C C . ALA B 1 121 ? 10.453 12.711 11.547 1 98 121 ALA B C 1
ATOM 1984 O O . ALA B 1 121 ? 11.172 12.07 12.32 1 98 121 ALA B O 1
ATOM 1985 N N . PHE B 1 122 ? 9.953 12.148 10.484 1 98.12 122 PHE B N 1
ATOM 1986 C CA . PHE B 1 122 ? 10.164 10.75 10.125 1 98.12 122 PHE B CA 1
ATOM 1987 C C . PHE B 1 122 ? 10.797 10.641 8.742 1 98.12 122 PHE B C 1
ATOM 1989 O O . PHE B 1 122 ? 10.328 11.266 7.785 1 98.12 122 PHE B O 1
ATOM 1996 N N . PRO B 1 123 ? 11.781 9.82 8.609 1 98.19 123 PRO B N 1
ATOM 1997 C CA . PRO B 1 123 ? 12.492 9.711 7.332 1 98.19 123 PRO B CA 1
ATOM 1998 C C . PRO B 1 123 ? 11.57 9.359 6.168 1 98.19 123 PRO B C 1
ATOM 2000 O O . PRO B 1 123 ? 11.734 9.883 5.062 1 98.19 123 PRO B O 1
ATOM 2003 N N . LEU B 1 124 ? 10.617 8.5 6.363 1 98.62 124 LEU B N 1
ATOM 2004 C 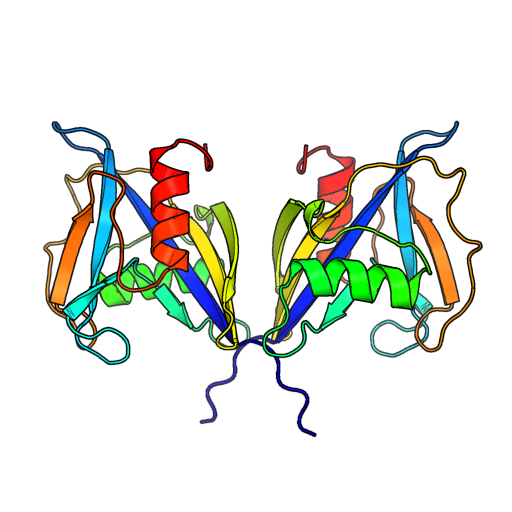CA . LEU B 1 124 ? 9.75 8.094 5.266 1 98.62 124 LEU B CA 1
ATOM 2005 C C . LEU B 1 124 ? 8.789 9.211 4.883 1 98.62 124 LEU B C 1
ATOM 2007 O O . LEU B 1 124 ? 8.367 9.305 3.727 1 98.62 124 LEU B O 1
ATOM 2011 N N . HIS B 1 125 ? 8.375 10.062 5.844 1 98.88 125 HIS B N 1
ATOM 2012 C CA . HIS B 1 125 ? 7.633 11.266 5.492 1 98.88 125 HIS B CA 1
ATOM 2013 C C . HIS B 1 125 ? 8.461 12.18 4.602 1 98.88 125 HIS B C 1
ATOM 2015 O O . HIS B 1 125 ? 7.949 12.742 3.627 1 98.88 125 HIS B O 1
ATOM 2021 N N . THR B 1 126 ? 9.742 12.328 4.996 1 98.88 126 THR B N 1
ATOM 2022 C CA . THR B 1 126 ? 10.664 13.148 4.211 1 98.88 126 THR B CA 1
ATOM 2023 C C . THR B 1 126 ? 10.734 12.641 2.771 1 98.88 126 THR B C 1
ATOM 2025 O O . THR B 1 126 ? 10.68 13.43 1.828 1 98.88 126 THR B O 1
ATOM 2028 N N . ARG B 1 127 ? 10.844 11.359 2.615 1 98.75 127 ARG B N 1
ATOM 2029 C CA . ARG B 1 127 ? 10.922 10.758 1.288 1 98.75 127 ARG B CA 1
ATOM 2030 C C . ARG B 1 127 ? 9.656 11.031 0.484 1 98.75 127 ARG B C 1
ATOM 2032 O O . ARG B 1 127 ? 9.727 11.344 -0.706 1 98.75 127 ARG B O 1
ATOM 2039 N N . ALA B 1 128 ? 8.516 10.891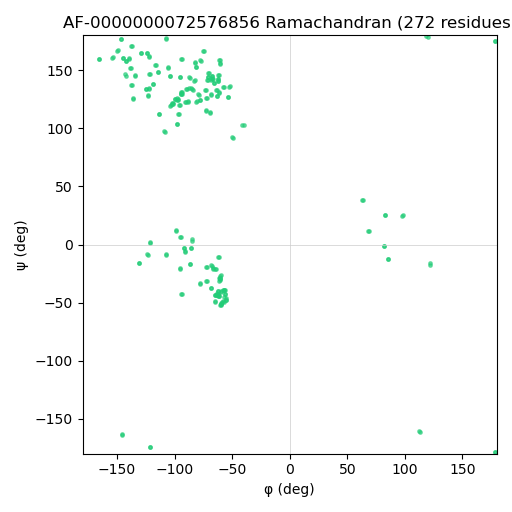 1.096 1 98.88 128 ALA B N 1
ATOM 2040 C CA . ALA B 1 128 ? 7.242 11.109 0.413 1 98.88 128 ALA B CA 1
ATOM 2041 C C . ALA B 1 128 ? 7.098 12.57 -0.015 1 98.88 128 ALA B C 1
ATOM 2043 O O . ALA B 1 128 ? 6.656 12.852 -1.131 1 98.88 128 ALA B O 1
ATOM 2044 N N . VAL B 1 129 ? 7.465 13.453 0.871 1 98.81 129 VAL B N 1
ATOM 2045 C CA . VAL B 1 129 ? 7.363 14.883 0.574 1 98.81 129 VAL B CA 1
ATOM 2046 C C . VAL B 1 129 ? 8.297 15.234 -0.582 1 98.81 129 VAL B C 1
ATOM 2048 O O . VAL B 1 129 ? 7.914 15.977 -1.493 1 98.81 129 VAL B O 1
ATOM 2051 N N . ARG B 1 130 ? 9.508 14.711 -0.556 1 98.81 130 ARG B N 1
ATOM 2052 C CA . ARG B 1 130 ? 10.445 14.922 -1.648 1 98.81 130 ARG B CA 1
ATOM 2053 C C . ARG B 1 130 ? 9.883 14.414 -2.971 1 98.81 130 ARG B C 1
ATOM 2055 O O . ARG B 1 130 ? 9.93 15.117 -3.984 1 98.81 130 ARG B O 1
ATOM 2062 N N . ALA B 1 131 ? 9.406 13.211 -2.945 1 98.81 131 ALA B N 1
ATOM 2063 C CA . ALA B 1 131 ? 8.812 12.625 -4.148 1 98.81 131 ALA B CA 1
ATOM 2064 C C . ALA B 1 131 ? 7.68 13.5 -4.68 1 98.81 131 ALA B C 1
ATOM 2066 O O . ALA B 1 131 ? 7.566 13.711 -5.891 1 98.81 131 ALA B O 1
ATOM 2067 N N . PHE B 1 132 ? 6.844 14.008 -3.807 1 98.75 132 PHE B N 1
ATOM 2068 C CA . PHE B 1 132 ? 5.723 14.852 -4.195 1 98.75 132 PHE B CA 1
ATOM 2069 C C . PHE B 1 132 ? 6.219 16.109 -4.91 1 98.75 132 PHE B C 1
ATOM 2071 O O . PHE B 1 132 ? 5.781 16.406 -6.023 1 98.75 132 PHE B O 1
ATOM 2078 N N . PHE B 1 133 ? 7.129 16.781 -4.289 1 98.5 133 PHE B N 1
ATOM 2079 C CA . PHE B 1 133 ? 7.57 18.062 -4.824 1 98.5 133 PHE B CA 1
ATOM 2080 C C . PHE B 1 133 ? 8.414 17.875 -6.078 1 98.5 133 PHE B C 1
ATOM 2082 O O . PHE B 1 133 ? 8.586 18.797 -6.871 1 98.5 133 PHE B O 1
ATOM 2089 N N . GLU B 1 134 ? 8.945 16.703 -6.273 1 98.25 134 GLU B N 1
ATOM 2090 C CA . GLU B 1 134 ? 9.688 16.391 -7.492 1 98.25 134 GLU B CA 1
ATOM 2091 C C . GLU B 1 134 ? 8.75 15.922 -8.602 1 98.25 134 GLU B C 1
ATOM 2093 O O . GLU B 1 134 ? 9.195 15.602 -9.703 1 98.25 134 GLU B O 1
ATOM 2098 N N . GLY B 1 135 ? 7.445 15.789 -8.344 1 97.69 135 GLY B N 1
ATOM 2099 C CA . GLY B 1 135 ? 6.465 15.43 -9.359 1 97.69 135 GLY B CA 1
ATOM 2100 C C . GLY B 1 135 ? 6.383 13.938 -9.609 1 97.69 135 GLY B C 1
ATOM 2101 O O . GLY B 1 135 ? 5.953 13.508 -10.688 1 97.69 135 GLY B O 1
ATOM 2102 N N . ARG B 1 136 ? 6.746 13.094 -8.641 1 97.12 136 ARG B N 1
ATOM 2103 C CA . ARG B 1 136 ? 6.805 11.656 -8.867 1 97.12 136 ARG B CA 1
ATOM 2104 C C . ARG B 1 136 ? 5.445 11.008 -8.617 1 97.12 136 ARG B C 1
ATOM 2106 O O . ARG B 1 136 ? 5.254 9.828 -8.914 1 97.12 136 ARG B O 1
ATOM 2113 N N . TYR B 1 137 ? 4.531 11.664 -7.953 1 96.62 137 TYR B N 1
ATOM 2114 C CA . TYR B 1 137 ? 3.207 11.109 -7.691 1 96.62 137 TYR B CA 1
ATOM 2115 C C . TYR B 1 137 ? 2.184 11.656 -8.688 1 96.62 137 TYR B C 1
ATOM 2117 O O . TYR B 1 137 ? 0.981 11.43 -8.531 1 96.62 137 TYR B O 1
ATOM 2125 N N . ILE B 1 138 ? 2.6 12.344 -9.82 1 80.19 138 ILE B N 1
ATOM 2126 C CA . ILE B 1 138 ? 1.712 12.914 -10.828 1 80.19 138 ILE B CA 1
ATOM 2127 C C . ILE B 1 138 ? 1.641 11.984 -12.039 1 80.19 138 ILE B C 1
ATOM 2129 O O . ILE B 1 138 ? 2.613 11.297 -12.359 1 80.19 138 ILE B O 1
#

Foldseek 3Di:
DPPDAFFEKEFEWEWAADPVGIWTKWFAWCDPDLHRWIFTQMGTADPPHDSLNRHQVSCCQAAVDHDDSVQWDFQDWDDDPVRYIYTYTYHDYYYPPPGDDFPGDPTTRTMDIGDAQDDTSDNVRSVSRNCVRVPVSD/DPPDAFFEKEFEWEWEADPVGIWTKWFAWCDPDLHRWIFTQMGTADPPHDSLNRHQVSCCQAAVDHDDSVQWDFQDWDDDPVRYIYTYTYHDYYYPPPGDDFPGDPTTRTMDIGDAQDDTSDNVRSVSRNCVRVPVSD

Nearest PDB structures (foldseek):
  2fml-assembly1_A  TM=8.590E-01  e=2.735E-10  Enterococcus faecalis
  3dku-assembly8_H  TM=7.444E-01  e=5.465E-08  Escherichia coli APEC O1
  5deq-assembly1_A  TM=7.677E-01  e=1.312E-06  Bacteroides thetaiotaomicron VPI-5482
  1sjy-assembly1_A-2  TM=6.490E-01  e=4.016E-07  Deinococcus radiodurans
  5bs6-assembly1_B  TM=7.023E-01  e=4.564E-06  Bacteroides thetaiotaomicron VPI-5482

Solvent-accessible surface area (backbone atoms only — not comparable to full-atom values): 14325 Å² total; per-residue (Å²): 123,83,84,50,54,28,46,42,28,17,27,31,42,41,36,27,34,57,98,92,40,65,27,32,49,30,28,28,30,61,38,84,79,55,56,68,24,42,38,58,35,47,43,69,30,47,54,49,45,47,50,45,48,33,18,33,49,30,29,24,70,51,41,61,42,83,66,62,39,88,59,46,38,85,60,50,73,50,52,39,84,85,27,34,34,37,37,33,30,34,39,70,71,41,58,54,75,82,56,56,72,64,46,65,51,94,54,21,68,12,45,50,75,43,70,63,66,56,89,42,56,40,70,67,53,22,52,51,44,37,37,50,72,71,52,69,72,109,124,83,84,49,54,29,46,40,28,17,27,32,43,43,35,27,34,56,98,91,41,66,26,32,50,28,28,28,29,61,38,84,80,56,56,70,26,42,38,57,33,46,43,68,31,47,54,50,45,45,52,46,48,32,20,33,50,29,30,26,72,50,42,61,43,82,68,60,41,88,58,44,37,84,59,49,74,49,52,38,83,86,26,34,33,39,38,34,30,34,40,69,72,40,57,54,73,81,58,56,72,67,47,64,50,94,54,20,68,11,43,49,76,42,71,63,67,56,87,42,58,41,71,69,53,21,51,51,44,38,38,50,72,70,53,70,70,111

Organism: Streptomyces coelicolor (strain ATCC BAA-471 / A3(2) / M145) (NCBI:txid100226)